Protein AF-A0A3D1XWC4-F1 (afdb_monomer)

Structure (mmCIF, N/CA/C/O backbone):
data_AF-A0A3D1XWC4-F1
#
_entry.id   AF-A0A3D1XWC4-F1
#
loop_
_atom_site.group_PDB
_atom_site.id
_atom_site.type_symbol
_atom_site.label_atom_id
_atom_site.label_alt_id
_atom_site.label_comp_id
_atom_site.label_asym_id
_atom_site.label_entity_id
_atom_site.label_seq_id
_atom_site.pdbx_PDB_ins_code
_atom_site.Cartn_x
_atom_site.Cartn_y
_atom_site.Cartn_z
_atom_site.occupancy
_atom_site.B_iso_or_equiv
_atom_site.auth_seq_id
_atom_site.auth_comp_id
_atom_site.auth_asym_id
_atom_site.auth_atom_id
_atom_site.pdbx_PDB_model_num
ATOM 1 N N . THR A 1 1 ? -15.205 -1.179 13.212 1.00 89.81 1 THR A N 1
ATOM 2 C CA . THR A 1 1 ? -14.879 -1.375 14.635 1.00 89.81 1 THR A CA 1
ATOM 3 C C . THR A 1 1 ? -15.209 -0.101 15.381 1.00 89.81 1 THR A C 1
ATOM 5 O O . THR A 1 1 ? -15.149 0.968 14.783 1.00 89.81 1 THR A O 1
ATOM 8 N N . ALA A 1 2 ? -15.608 -0.223 16.643 1.00 90.94 2 ALA A N 1
ATOM 9 C CA . ALA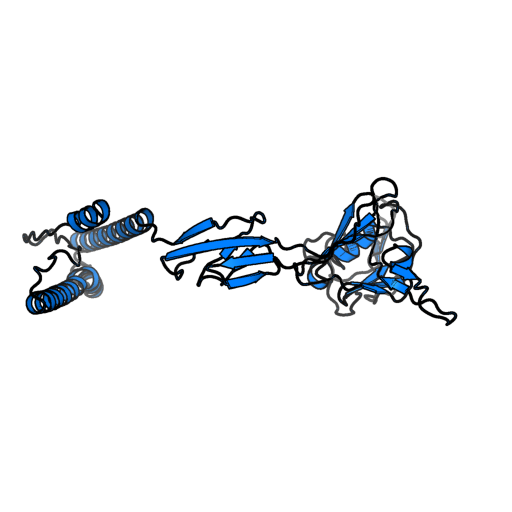 A 1 2 ? -15.877 0.901 17.535 1.00 90.94 2 ALA A CA 1
ATOM 10 C C . ALA A 1 2 ? -14.893 0.827 18.707 1.00 90.94 2 ALA A C 1
ATOM 12 O O . ALA A 1 2 ? -14.639 -0.270 19.214 1.00 90.94 2 ALA A O 1
ATOM 13 N N . GLY A 1 3 ? -14.303 1.959 19.066 1.00 89.25 3 GLY A N 1
ATOM 14 C CA . GLY A 1 3 ? -13.434 2.111 20.221 1.00 89.25 3 GLY A CA 1
ATOM 15 C C . GLY A 1 3 ? -14.218 2.431 21.496 1.00 89.25 3 GLY A C 1
ATOM 16 O O . GLY A 1 3 ? -15.439 2.272 21.556 1.00 89.25 3 GLY A O 1
ATOM 17 N N . LYS A 1 4 ? -13.496 2.827 22.546 1.00 87.62 4 LYS A N 1
ATOM 18 C CA . LYS A 1 4 ? -14.043 3.048 23.895 1.00 87.62 4 LYS A CA 1
ATOM 19 C C . LYS A 1 4 ? -14.905 4.307 24.002 1.00 87.62 4 LYS A C 1
ATOM 21 O O . LYS A 1 4 ? -15.801 4.341 24.841 1.00 87.62 4 LYS A O 1
ATOM 26 N N . ASP A 1 5 ? -14.629 5.307 23.170 1.00 88.44 5 ASP A N 1
ATOM 27 C CA . ASP A 1 5 ? -15.294 6.612 23.189 1.00 88.44 5 ASP A CA 1
ATOM 28 C C . ASP A 1 5 ? -16.349 6.721 22.074 1.00 88.44 5 ASP A C 1
ATOM 30 O O . ASP A 1 5 ? -16.949 7.774 21.877 1.00 88.44 5 ASP A O 1
ATOM 34 N N . ALA A 1 6 ? -16.606 5.623 21.352 1.00 91.25 6 ALA A N 1
ATOM 35 C CA . ALA A 1 6 ? -17.557 5.621 20.255 1.00 91.25 6 ALA A CA 1
ATOM 36 C C . ALA A 1 6 ? -18.989 5.907 20.749 1.00 91.25 6 ALA A C 1
ATOM 38 O O . ALA A 1 6 ? -19.453 5.292 21.720 1.00 91.25 6 ALA A O 1
ATOM 39 N N . PRO A 1 7 ? -19.737 6.792 20.070 1.00 91.44 7 PRO A N 1
ATOM 40 C CA . PRO A 1 7 ? -21.081 7.154 20.479 1.00 91.44 7 PRO A CA 1
ATOM 41 C C . PRO A 1 7 ? -22.045 5.980 20.299 1.00 91.44 7 PRO A C 1
ATOM 43 O O . PRO A 1 7 ? -22.048 5.285 19.282 1.00 91.44 7 PRO A O 1
ATOM 46 N N . LEU A 1 8 ? -22.917 5.787 21.288 1.00 91.88 8 LEU A N 1
ATOM 47 C CA . LEU A 1 8 ? -24.010 4.822 21.206 1.00 91.88 8 LEU A CA 1
ATOM 48 C C . LEU A 1 8 ? -25.083 5.352 20.254 1.00 91.88 8 LEU A C 1
ATOM 50 O O . LEU A 1 8 ? -25.508 6.501 20.367 1.00 91.88 8 LEU A O 1
ATOM 54 N N . GLY A 1 9 ? -25.564 4.511 19.344 1.00 92.12 9 GLY A N 1
ATOM 55 C CA . GLY A 1 9 ? -26.522 4.958 18.340 1.00 92.12 9 GLY A CA 1
ATOM 56 C C . GLY A 1 9 ? -26.668 3.997 17.177 1.00 92.12 9 GLY A C 1
ATOM 57 O O . GLY A 1 9 ? -26.032 2.947 17.129 1.00 92.12 9 GLY A O 1
ATOM 58 N N . SER A 1 10 ? -27.545 4.349 16.243 1.00 94.56 10 SER A N 1
ATOM 59 C CA . SER A 1 10 ? -27.664 3.674 14.952 1.00 94.56 10 SER A CA 1
ATOM 60 C C . SER A 1 10 ? -27.419 4.685 13.856 1.00 94.56 10 SER A C 1
ATOM 62 O O . SER A 1 10 ? -28.012 5.758 13.896 1.00 94.56 10 SER A O 1
ATOM 64 N N . PHE A 1 11 ? -26.600 4.299 12.892 1.00 94.25 11 PHE A N 1
ATOM 65 C CA . PHE A 1 11 ? -26.186 5.151 11.792 1.00 94.25 11 PHE A CA 1
ATOM 66 C C . PHE A 1 11 ? -26.421 4.387 10.486 1.00 94.25 11 PHE A C 1
ATOM 68 O O . PHE A 1 11 ? -26.293 3.153 10.437 1.00 94.25 11 PHE A O 1
ATOM 75 N N . ASP A 1 12 ? -26.823 5.104 9.448 1.00 94.75 12 ASP A N 1
ATOM 76 C CA . ASP A 1 12 ? -27.075 4.566 8.119 1.00 94.75 12 ASP A CA 1
ATOM 77 C C . ASP A 1 12 ? -25.830 4.759 7.244 1.00 94.75 12 ASP A C 1
ATOM 79 O O . ASP A 1 12 ? -25.307 5.860 7.118 1.00 94.75 12 ASP A O 1
ATOM 83 N N . PHE A 1 13 ? -25.355 3.681 6.619 1.00 94.00 13 PHE A N 1
ATOM 84 C CA . PHE A 1 13 ? -24.118 3.651 5.838 1.00 94.00 13 PHE A CA 1
ATOM 85 C C . PHE A 1 13 ? -24.368 3.169 4.429 1.00 94.00 13 PHE A C 1
ATOM 87 O O . PHE A 1 13 ? -25.007 2.137 4.228 1.00 94.00 13 PHE A O 1
ATOM 94 N N . ARG A 1 14 ? -23.744 3.809 3.448 1.00 95.19 14 ARG A N 1
ATOM 95 C CA . ARG A 1 14 ? -23.705 3.306 2.078 1.00 95.19 14 ARG A CA 1
ATOM 96 C C . ARG A 1 14 ? -22.282 3.366 1.548 1.00 95.19 14 ARG A C 1
ATOM 98 O O . ARG A 1 14 ? -21.695 4.436 1.431 1.00 95.19 14 ARG A O 1
ATOM 105 N N . SER A 1 15 ? -21.712 2.206 1.223 1.00 95.81 15 SER A N 1
ATOM 106 C CA . SER A 1 15 ? -20.434 2.159 0.510 1.00 95.81 15 SER A CA 1
ATOM 107 C C . SER A 1 15 ? -20.688 2.531 -0.945 1.00 95.81 15 SER A C 1
ATOM 109 O O . SER A 1 15 ? -21.301 1.770 -1.687 1.00 95.81 15 SER A O 1
ATOM 111 N N . VAL A 1 16 ? -20.257 3.722 -1.344 1.00 95.94 16 VAL A N 1
ATOM 112 C CA . VAL A 1 16 ? -20.495 4.245 -2.693 1.00 95.94 16 VAL A CA 1
ATOM 113 C C . VAL A 1 16 ? -19.459 3.684 -3.654 1.00 95.94 16 VAL A C 1
ATOM 115 O O . VAL A 1 16 ? -19.785 3.291 -4.772 1.00 95.94 16 VAL A O 1
ATOM 118 N N . ARG A 1 17 ? -18.197 3.655 -3.221 1.00 95.06 17 ARG A N 1
ATOM 119 C CA . ARG A 1 17 ? -17.069 3.243 -4.052 1.00 95.06 17 ARG A CA 1
ATOM 120 C C . ARG A 1 17 ? -15.887 2.818 -3.187 1.00 95.06 17 ARG A C 1
ATOM 122 O O . ARG A 1 17 ? -15.656 3.414 -2.139 1.00 95.06 17 ARG A O 1
ATOM 129 N N . LEU A 1 18 ? -15.129 1.829 -3.653 1.00 95.50 18 LEU A N 1
ATOM 130 C CA . LEU A 1 18 ? -13.870 1.414 -3.031 1.00 95.50 18 LEU A CA 1
ATOM 131 C C . LEU A 1 18 ? -12.694 2.262 -3.515 1.00 95.50 18 LEU A C 1
ATOM 133 O O . LEU A 1 18 ? -12.729 2.841 -4.605 1.00 95.50 18 LEU A O 1
ATOM 137 N N . SER A 1 19 ? -11.650 2.310 -2.701 1.00 95.06 19 SER A N 1
ATOM 138 C CA . SER A 1 19 ? -10.364 2.863 -3.093 1.00 95.06 19 SER A CA 1
ATOM 139 C C . SER A 1 19 ? -9.721 2.000 -4.177 1.00 95.06 19 SER A C 1
ATOM 141 O O . SER A 1 19 ? -9.991 0.806 -4.312 1.00 95.06 19 SER A O 1
ATOM 143 N N . ARG A 1 20 ? -8.890 2.629 -4.999 1.00 93.69 20 ARG A N 1
ATOM 144 C CA . ARG A 1 20 ? -8.078 1.962 -6.011 1.00 93.69 20 ARG A CA 1
ATOM 145 C C . ARG A 1 20 ? -6.743 2.674 -6.074 1.00 93.69 20 ARG A C 1
ATOM 147 O O . ARG A 1 20 ? -6.721 3.896 -6.191 1.00 93.69 20 ARG A O 1
ATOM 154 N N . THR A 1 21 ? -5.653 1.934 -5.974 1.00 91.00 21 THR A N 1
ATOM 155 C CA . THR A 1 21 ? -4.304 2.486 -6.101 1.00 91.00 21 THR A CA 1
ATOM 156 C C . THR A 1 21 ? -3.941 2.672 -7.571 1.00 91.00 21 THR A C 1
ATOM 158 O O . THR A 1 21 ? -4.537 2.050 -8.453 1.00 91.00 21 THR A O 1
ATOM 161 N N . ALA A 1 22 ? -2.997 3.574 -7.840 1.00 90.75 22 ALA A N 1
ATOM 162 C CA . ALA A 1 22 ? -2.466 3.746 -9.184 1.00 90.75 22 ALA A CA 1
ATOM 163 C C . ALA A 1 22 ? -1.639 2.516 -9.592 1.00 90.75 22 ALA A C 1
ATOM 165 O O . ALA A 1 22 ? -0.842 2.028 -8.788 1.00 90.75 22 ALA A O 1
ATOM 166 N N . GLU A 1 23 ? -1.805 2.055 -10.830 1.00 95.69 23 GLU A N 1
ATOM 167 C CA . GLU A 1 23 ? -0.985 0.999 -11.434 1.00 95.69 23 GLU A CA 1
ATOM 168 C C . GLU A 1 23 ? -0.480 1.466 -12.801 1.00 95.69 23 GLU A C 1
ATOM 170 O O . GLU A 1 23 ? -1.257 1.982 -13.608 1.00 95.69 23 GLU A O 1
ATOM 175 N N . LEU A 1 24 ? 0.817 1.298 -13.054 1.00 96.12 24 LEU A N 1
ATOM 176 C CA . LEU A 1 24 ? 1.453 1.542 -14.348 1.00 96.12 24 LEU A CA 1
ATOM 177 C C . LEU A 1 24 ? 2.099 0.250 -14.844 1.00 96.12 24 LEU A C 1
ATOM 179 O O . LEU A 1 24 ? 2.614 -0.531 -14.045 1.00 96.12 24 LEU A O 1
ATOM 183 N N . ALA A 1 25 ? 2.121 0.045 -16.158 1.00 96.81 25 ALA A N 1
ATOM 184 C CA . ALA A 1 25 ? 2.672 -1.159 -16.768 1.00 96.81 25 ALA A CA 1
ATOM 185 C C . ALA A 1 25 ? 3.660 -0.821 -17.889 1.00 96.81 25 ALA A C 1
ATOM 187 O O . ALA A 1 25 ? 3.369 0.012 -18.746 1.00 96.81 25 ALA A O 1
ATOM 188 N N . SER A 1 26 ? 4.796 -1.517 -17.898 1.00 96.88 26 SER A N 1
ATOM 189 C CA . SER A 1 26 ? 5.771 -1.486 -18.990 1.00 96.88 26 SER A CA 1
ATOM 190 C C . SER A 1 26 ? 5.277 -2.268 -20.211 1.00 96.88 26 SER A C 1
ATOM 192 O O . SER A 1 26 ? 4.291 -3.010 -20.147 1.00 96.88 26 SER A O 1
ATOM 194 N N . ASP A 1 27 ? 6.029 -2.209 -21.308 1.00 95.38 27 ASP A N 1
ATOM 195 C CA . ASP A 1 27 ? 5.920 -3.162 -22.410 1.00 95.38 27 ASP A CA 1
ATOM 196 C C . ASP A 1 27 ? 6.369 -4.575 -22.004 1.00 95.38 27 ASP A C 1
ATOM 198 O O . ASP A 1 27 ? 7.055 -4.765 -20.995 1.00 95.38 27 ASP A O 1
ATOM 202 N N . VAL A 1 28 ? 5.954 -5.576 -22.789 1.00 95.38 28 VAL A N 1
ATOM 203 C CA . VAL A 1 28 ? 6.334 -6.979 -22.572 1.00 95.38 28 VAL A CA 1
ATOM 204 C C . VAL A 1 28 ? 7.814 -7.160 -22.893 1.00 95.38 28 VAL A C 1
ATOM 206 O O . VAL A 1 28 ? 8.238 -6.885 -24.017 1.00 95.38 28 VAL A O 1
ATOM 209 N N . LYS A 1 29 ? 8.590 -7.674 -21.937 1.00 95.12 29 LYS A N 1
ATOM 210 C CA . LYS A 1 29 ? 9.992 -8.076 -22.123 1.00 95.12 29 LYS A CA 1
ATOM 211 C C . LYS A 1 29 ? 10.286 -9.338 -21.312 1.00 95.12 29 LYS A C 1
ATOM 213 O O . LYS A 1 29 ? 9.646 -9.586 -20.296 1.00 95.12 29 LYS A O 1
ATOM 218 N N . ASP A 1 30 ? 11.255 -10.144 -21.742 1.00 93.56 30 ASP A N 1
ATOM 219 C CA . ASP A 1 30 ? 11.710 -11.284 -20.934 1.00 93.56 30 ASP A CA 1
ATOM 220 C C . ASP A 1 30 ? 12.229 -10.772 -19.573 1.00 93.56 30 ASP A C 1
ATOM 222 O O . ASP A 1 30 ? 13.166 -9.966 -19.549 1.00 93.56 30 ASP A O 1
ATOM 226 N N . PRO A 1 31 ? 11.651 -11.211 -18.435 1.00 92.19 31 PRO A N 1
ATOM 227 C CA . PRO A 1 31 ? 12.011 -10.672 -17.128 1.00 92.19 31 PRO A CA 1
ATOM 228 C C . PRO A 1 31 ? 13.454 -10.923 -16.692 1.00 92.19 31 PRO A C 1
ATOM 230 O O . PRO A 1 31 ? 13.938 -10.227 -15.798 1.00 92.19 31 PRO A O 1
ATOM 233 N N . SER A 1 32 ? 14.110 -11.932 -17.264 1.00 90.94 32 SER A N 1
ATOM 234 C CA . SER A 1 32 ? 15.466 -12.368 -16.916 1.00 90.94 32 SER A CA 1
ATOM 235 C C . SER A 1 32 ? 16.528 -11.875 -17.900 1.00 90.94 32 SER A C 1
ATOM 237 O O . SER A 1 32 ? 17.720 -11.873 -17.588 1.00 90.94 32 SER A O 1
ATOM 239 N N . GLN A 1 33 ? 16.107 -11.447 -19.090 1.00 91.81 33 GLN A N 1
ATOM 240 C CA . GLN A 1 33 ? 17.015 -10.997 -20.129 1.00 91.81 33 GLN A CA 1
ATOM 241 C C . GLN A 1 33 ? 17.589 -9.618 -19.795 1.00 91.81 33 GLN A C 1
ATOM 243 O O . GLN A 1 33 ? 16.873 -8.704 -19.383 1.00 91.81 33 GLN A O 1
ATOM 248 N N . LYS A 1 34 ? 18.893 -9.460 -20.040 1.00 93.19 34 LYS A N 1
ATOM 249 C CA . LYS A 1 34 ? 19.571 -8.162 -19.977 1.00 93.19 34 LYS A CA 1
ATOM 250 C C . LYS A 1 34 ? 18.976 -7.217 -21.018 1.00 93.19 34 LYS A C 1
ATOM 252 O O . LYS A 1 34 ? 18.909 -7.561 -22.199 1.00 93.19 34 LYS A O 1
ATOM 257 N N . LEU A 1 35 ? 18.569 -6.035 -20.576 1.00 92.25 35 LEU A N 1
ATOM 258 C CA . LEU A 1 35 ? 17.882 -5.042 -21.396 1.00 92.25 35 LEU A CA 1
ATOM 259 C C . LEU A 1 35 ? 18.850 -4.216 -22.247 1.00 92.25 35 LEU A C 1
ATOM 261 O O . LEU A 1 35 ? 18.435 -3.678 -23.268 1.00 92.25 35 LEU A O 1
ATOM 265 N N . GLY A 1 36 ? 20.124 -4.118 -21.846 1.00 92.62 36 GLY A N 1
ATOM 266 C CA . GLY A 1 36 ? 21.116 -3.298 -22.546 1.00 92.62 36 GLY A CA 1
ATOM 267 C C . GLY A 1 36 ? 20.884 -1.790 -22.409 1.00 92.62 36 GLY A C 1
ATOM 268 O O . GLY A 1 36 ? 21.511 -1.021 -23.131 1.00 92.62 36 GLY A O 1
ATOM 269 N N . LEU A 1 37 ? 19.995 -1.375 -21.503 1.00 93.19 37 LEU A N 1
ATOM 270 C CA . LEU A 1 37 ? 19.687 0.023 -21.209 1.00 93.19 37 LEU A CA 1
ATOM 271 C C . LEU A 1 37 ? 20.644 0.548 -20.141 1.00 93.19 37 LEU A C 1
ATOM 273 O O . LEU A 1 37 ? 20.982 -0.184 -19.217 1.00 93.19 37 LEU A O 1
ATOM 277 N N . SER A 1 38 ? 21.033 1.814 -20.234 1.00 89.12 38 SER A N 1
ATOM 278 C CA . SER A 1 38 ? 21.795 2.499 -19.191 1.00 89.12 38 SER A CA 1
ATOM 279 C C . SER A 1 38 ? 21.252 3.909 -19.027 1.00 89.12 38 SER A C 1
ATOM 281 O O . SER A 1 38 ? 20.977 4.567 -20.027 1.00 89.12 38 SER A O 1
ATOM 283 N N . GLY A 1 39 ? 21.123 4.373 -17.790 1.00 87.81 39 GLY A N 1
ATOM 284 C CA . GLY A 1 39 ? 20.622 5.708 -17.488 1.00 87.81 39 GLY A CA 1
ATOM 285 C C . GLY A 1 39 ? 19.894 5.764 -16.154 1.00 87.81 39 GLY A C 1
ATOM 286 O O . GLY A 1 39 ? 19.901 4.803 -15.384 1.00 87.81 39 GLY A O 1
ATOM 287 N N . ARG A 1 40 ? 19.238 6.886 -15.885 1.00 85.00 40 ARG A N 1
ATOM 288 C CA . ARG A 1 40 ? 18.503 7.133 -14.649 1.00 85.00 40 ARG A CA 1
ATOM 289 C C . ARG A 1 40 ? 17.083 7.608 -14.935 1.00 85.00 40 ARG A C 1
ATOM 291 O O . ARG A 1 40 ? 16.810 8.356 -15.877 1.00 85.00 40 ARG A O 1
ATOM 298 N N . PHE A 1 41 ? 16.166 7.189 -14.076 1.00 89.19 41 PHE A N 1
ATOM 299 C CA . PHE A 1 41 ? 14.811 7.723 -14.009 1.00 89.19 41 PHE A CA 1
ATOM 300 C C . PHE A 1 41 ? 14.404 7.914 -12.549 1.00 89.19 41 PHE A C 1
ATOM 302 O O . PHE A 1 41 ? 15.160 7.569 -11.646 1.00 89.19 41 PHE A O 1
ATOM 309 N N . PHE A 1 42 ? 13.235 8.495 -12.308 1.00 85.19 42 PHE A N 1
ATOM 310 C CA . PHE A 1 42 ? 12.746 8.781 -10.966 1.00 85.19 42 PHE A CA 1
ATOM 311 C C . PHE A 1 42 ? 11.341 8.238 -10.773 1.00 85.19 42 PHE A C 1
ATOM 313 O O . PHE A 1 42 ? 10.505 8.337 -11.674 1.00 85.19 42 PHE A O 1
ATOM 320 N N . ILE A 1 43 ? 11.089 7.723 -9.573 1.00 88.19 43 ILE A N 1
ATOM 321 C CA . ILE A 1 43 ? 9.765 7.334 -9.092 1.00 88.19 43 ILE A CA 1
ATOM 322 C C . ILE A 1 43 ? 9.463 8.175 -7.858 1.00 88.19 43 ILE A C 1
ATOM 324 O O . ILE A 1 43 ? 10.179 8.085 -6.866 1.00 88.19 43 ILE A O 1
ATOM 328 N N . ASN A 1 44 ? 8.419 9.004 -7.915 1.00 84.44 44 ASN A N 1
ATOM 329 C CA . ASN A 1 44 ? 8.038 9.914 -6.829 1.00 84.44 44 ASN A CA 1
ATOM 330 C C . ASN A 1 44 ? 9.222 10.763 -6.316 1.00 84.44 44 ASN A C 1
ATOM 332 O O . ASN A 1 44 ? 9.351 11.027 -5.124 1.00 84.44 44 ASN A O 1
ATOM 336 N N . GLY A 1 45 ? 10.108 11.172 -7.231 1.00 77.25 45 GLY A N 1
ATOM 337 C CA . GLY A 1 45 ? 11.314 11.947 -6.925 1.00 77.25 45 GLY A CA 1
ATOM 338 C C . GLY A 1 45 ? 12.532 11.134 -6.470 1.00 77.25 45 GLY A C 1
ATOM 339 O O . GLY A 1 45 ? 13.615 11.712 -6.402 1.00 77.25 45 GLY A O 1
ATOM 340 N N . VAL A 1 46 ? 12.400 9.825 -6.234 1.00 77.62 46 VAL A N 1
ATOM 341 C CA . VAL A 1 46 ? 13.509 8.933 -5.849 1.00 77.62 46 VAL A CA 1
ATOM 342 C C . VAL A 1 46 ? 14.228 8.419 -7.101 1.00 77.62 46 VAL A C 1
ATOM 344 O O . VAL A 1 46 ? 13.556 7.883 -7.989 1.00 77.62 46 VAL A O 1
ATOM 347 N N . PRO A 1 47 ? 15.559 8.586 -7.218 1.00 80.06 47 PRO A N 1
ATOM 348 C CA . PRO A 1 47 ? 16.320 8.135 -8.379 1.00 80.06 47 PRO A CA 1
ATOM 349 C C . PRO A 1 47 ? 16.424 6.608 -8.439 1.00 80.06 47 PRO A C 1
ATOM 351 O O . PRO A 1 47 ? 16.659 5.950 -7.433 1.00 80.06 47 PRO A O 1
ATOM 354 N N . ILE A 1 48 ? 16.316 6.055 -9.645 1.00 82.50 48 ILE A N 1
ATOM 355 C CA . ILE A 1 48 ? 16.560 4.647 -9.957 1.00 82.50 48 ILE A CA 1
ATOM 356 C C . ILE A 1 48 ? 17.586 4.578 -11.089 1.00 82.50 48 ILE A C 1
ATOM 358 O O . ILE A 1 48 ? 17.325 5.022 -12.212 1.00 82.50 48 ILE A O 1
ATOM 362 N N . THR A 1 49 ? 18.750 4.004 -10.792 1.00 85.44 49 THR A N 1
ATOM 363 C CA . THR A 1 49 ? 19.851 3.843 -11.749 1.00 85.44 49 THR A CA 1
ATOM 364 C C . THR A 1 49 ? 19.759 2.493 -12.458 1.00 85.44 49 THR A C 1
ATOM 366 O O . THR A 1 49 ? 19.724 1.436 -11.823 1.00 85.44 49 THR A O 1
ATOM 369 N N . VAL A 1 50 ? 19.762 2.514 -13.789 1.00 87.25 50 VAL A N 1
ATOM 370 C CA . VAL A 1 50 ? 19.757 1.333 -14.660 1.00 87.25 50 VAL A CA 1
ATOM 371 C C . VAL A 1 50 ? 21.094 1.229 -15.379 1.00 87.25 50 VAL A C 1
ATOM 373 O O . VAL A 1 50 ? 21.606 2.214 -15.910 1.00 87.25 50 VAL A O 1
ATOM 376 N N . ILE A 1 51 ? 21.655 0.025 -15.412 1.00 85.75 51 ILE A N 1
ATOM 377 C CA . ILE A 1 51 ? 22.898 -0.286 -16.120 1.00 85.75 51 ILE A CA 1
ATOM 378 C C . ILE A 1 51 ? 22.665 -1.389 -17.151 1.00 85.75 51 ILE A C 1
ATOM 380 O O . ILE A 1 51 ? 21.763 -2.208 -17.011 1.00 85.75 51 ILE A O 1
ATOM 384 N N . SER A 1 52 ? 23.520 -1.458 -18.175 1.00 86.50 52 SER A N 1
ATOM 385 C CA . SER A 1 52 ? 23.339 -2.352 -19.337 1.00 86.50 52 SER A CA 1
ATOM 386 C C . SER A 1 52 ? 23.120 -3.841 -19.024 1.00 86.50 52 SER A C 1
ATOM 388 O O . SER A 1 52 ? 22.577 -4.583 -19.850 1.00 86.50 52 SER A O 1
ATOM 390 N N . THR A 1 53 ? 23.544 -4.304 -17.848 1.00 83.50 53 THR A N 1
ATOM 391 C CA . THR A 1 53 ? 23.379 -5.684 -17.384 1.00 83.50 53 THR A CA 1
ATOM 392 C C . THR A 1 53 ? 22.047 -5.946 -16.688 1.00 83.50 53 THR A C 1
ATOM 394 O O . THR A 1 53 ? 21.750 -7.111 -16.416 1.00 83.50 53 THR A O 1
ATOM 397 N N . ASP A 1 54 ? 21.247 -4.913 -16.428 1.00 84.25 54 ASP A N 1
ATOM 398 C CA . ASP A 1 54 ? 19.966 -5.036 -15.753 1.00 84.25 54 ASP A CA 1
ATOM 399 C C . ASP A 1 54 ? 18.912 -5.738 -16.612 1.00 84.25 54 ASP A C 1
ATOM 401 O O . ASP A 1 54 ? 18.847 -5.587 -17.832 1.00 84.25 54 ASP A O 1
ATOM 405 N N . SER A 1 55 ? 18.054 -6.494 -15.936 1.00 90.50 55 SER A N 1
ATOM 406 C CA . SER A 1 55 ? 16.831 -7.107 -16.457 1.00 90.50 55 SER A CA 1
ATOM 407 C C . SER A 1 55 ? 15.611 -6.469 -15.787 1.00 90.50 55 SER A C 1
ATOM 409 O O . SER A 1 55 ? 15.757 -5.735 -14.808 1.00 90.50 55 SER A O 1
ATOM 411 N N . LEU A 1 56 ? 14.384 -6.780 -16.229 1.00 92.56 56 LEU A N 1
ATOM 412 C CA . LEU A 1 56 ? 13.201 -6.314 -15.486 1.00 92.56 56 LEU A CA 1
ATOM 413 C C . LEU A 1 56 ? 13.215 -6.809 -14.032 1.00 92.56 56 LEU A C 1
ATOM 415 O O . LEU A 1 56 ? 12.763 -6.098 -13.139 1.00 92.56 56 LEU A O 1
ATOM 419 N N . SER A 1 57 ? 13.753 -8.006 -13.781 1.00 86.75 57 SER A N 1
ATOM 420 C CA . SER A 1 57 ? 13.853 -8.565 -12.429 1.00 86.75 57 SER A CA 1
ATOM 421 C C . SER A 1 57 ? 14.806 -7.772 -11.537 1.00 86.75 57 SER A C 1
ATOM 423 O O . SER A 1 57 ? 14.489 -7.564 -10.367 1.00 86.75 57 SER A O 1
ATOM 425 N N . THR A 1 58 ? 15.940 -7.304 -12.071 1.00 83.50 58 THR A N 1
ATOM 426 C CA . THR A 1 58 ? 16.886 -6.493 -11.287 1.00 83.50 58 THR A CA 1
ATOM 427 C C . THR A 1 58 ? 16.370 -5.071 -11.099 1.00 83.50 58 THR A C 1
ATOM 429 O O . THR A 1 58 ? 16.421 -4.572 -9.981 1.00 83.50 58 THR A O 1
ATOM 432 N N . ILE A 1 59 ? 15.750 -4.460 -12.118 1.00 90.06 59 ILE A N 1
ATOM 433 C CA . ILE A 1 59 ? 15.087 -3.149 -11.981 1.00 90.06 59 ILE A CA 1
ATOM 434 C C . ILE A 1 59 ? 13.961 -3.214 -10.940 1.00 90.06 59 ILE A C 1
ATOM 436 O O . ILE A 1 59 ? 13.869 -2.342 -10.083 1.00 90.06 59 ILE A O 1
ATOM 440 N N . LYS A 1 60 ? 13.135 -4.268 -10.955 1.00 90.69 60 LYS A N 1
ATOM 441 C CA . LYS A 1 60 ? 12.108 -4.501 -9.927 1.00 90.69 60 LYS A CA 1
ATOM 442 C C . LYS A 1 60 ? 12.721 -4.530 -8.523 1.00 90.69 60 LYS A C 1
ATOM 444 O O . LYS A 1 60 ? 12.169 -3.919 -7.615 1.00 90.69 60 LYS A O 1
ATOM 449 N N . ASN A 1 61 ? 13.840 -5.232 -8.340 1.00 81.06 61 ASN A N 1
ATOM 450 C CA . ASN A 1 61 ? 14.519 -5.287 -7.046 1.00 81.06 61 ASN A CA 1
ATOM 451 C C . ASN A 1 61 ? 15.052 -3.908 -6.634 1.00 81.06 61 ASN A C 1
ATOM 453 O O . ASN A 1 61 ? 14.784 -3.496 -5.516 1.00 81.06 61 ASN A O 1
ATOM 457 N N . LYS A 1 62 ? 15.683 -3.154 -7.544 1.00 83.56 62 LYS A N 1
ATOM 458 C CA . LYS A 1 62 ? 16.133 -1.776 -7.277 1.00 83.56 62 LYS A CA 1
ATOM 459 C C . LYS A 1 62 ? 14.989 -0.860 -6.832 1.00 83.56 62 LYS A C 1
ATOM 461 O O . LYS A 1 62 ? 15.141 -0.089 -5.897 1.00 83.56 62 LYS A O 1
ATOM 466 N N . ILE A 1 63 ? 13.814 -0.977 -7.453 1.00 86.06 63 ILE A N 1
ATOM 467 C CA . ILE A 1 63 ? 12.631 -0.200 -7.050 1.00 86.06 63 ILE A CA 1
ATOM 468 C C . ILE A 1 63 ? 12.106 -0.650 -5.686 1.00 86.06 63 ILE A C 1
ATOM 470 O O . ILE A 1 63 ? 11.718 0.187 -4.877 1.00 86.06 63 ILE A O 1
ATOM 474 N N . ASN A 1 64 ? 12.061 -1.958 -5.431 1.00 81.31 64 ASN A N 1
ATOM 475 C CA . ASN A 1 64 ? 11.434 -2.476 -4.220 1.00 81.31 64 ASN A CA 1
ATOM 476 C C . ASN A 1 64 ? 12.299 -2.337 -2.980 1.00 81.31 64 ASN A C 1
ATOM 478 O O . ASN A 1 64 ? 11.763 -2.097 -1.898 1.00 81.31 64 ASN A O 1
ATOM 482 N N . PHE A 1 65 ? 13.595 -2.546 -3.156 1.00 75.12 65 PHE A N 1
ATOM 483 C CA . PHE A 1 65 ? 14.555 -2.789 -2.092 1.00 75.12 65 PHE A CA 1
ATOM 484 C C . PHE A 1 65 ? 15.614 -1.695 -2.014 1.00 75.12 65 PHE A C 1
ATOM 486 O O . PHE A 1 65 ? 16.255 -1.557 -0.982 1.00 75.12 65 PHE A O 1
ATOM 493 N N . GLY A 1 66 ? 15.758 -0.892 -3.075 1.00 75.00 66 GLY A N 1
ATOM 494 C CA . GLY A 1 66 ? 16.835 0.081 -3.153 1.00 75.00 66 GLY A CA 1
ATOM 495 C C . GLY A 1 66 ? 18.162 -0.650 -3.056 1.00 75.00 66 GLY A C 1
ATOM 496 O O . GLY A 1 66 ? 18.450 -1.526 -3.877 1.00 75.00 66 GLY A O 1
ATOM 497 N N . GLU A 1 67 ? 18.911 -0.296 -2.024 1.00 63.66 67 GLU A N 1
ATOM 498 C CA . GLU A 1 67 ? 20.264 -0.775 -1.774 1.00 63.66 67 GLU A CA 1
ATOM 499 C C . GLU A 1 67 ? 20.307 -2.004 -0.821 1.00 63.66 67 GLU A C 1
ATOM 501 O O . GLU A 1 67 ? 21.319 -2.694 -0.787 1.00 63.66 67 GLU A O 1
ATOM 506 N N . ASP A 1 68 ? 19.200 -2.364 -0.140 1.00 62.06 68 ASP A N 1
ATOM 507 C CA . ASP A 1 68 ? 19.045 -3.547 0.756 1.00 62.06 68 ASP A CA 1
ATOM 508 C C . ASP A 1 68 ? 18.350 -4.722 0.033 1.00 62.06 68 ASP A C 1
ATOM 510 O O . ASP A 1 68 ? 17.161 -5.004 0.217 1.00 62.06 68 ASP A O 1
ATOM 514 N N . VAL A 1 69 ? 19.070 -5.405 -0.861 1.00 59.75 69 VAL A N 1
ATOM 515 C CA . VAL A 1 69 ? 18.500 -6.342 -1.848 1.00 59.75 69 VAL A CA 1
ATOM 516 C C . VAL A 1 69 ? 17.845 -7.581 -1.211 1.00 59.75 69 VAL A C 1
ATOM 518 O O . VAL A 1 69 ? 16.937 -8.165 -1.823 1.00 59.75 69 VAL A O 1
ATOM 521 N N . ASN A 1 70 ? 18.247 -7.989 -0.003 1.00 57.41 70 ASN A N 1
ATOM 522 C CA . ASN A 1 70 ? 17.667 -9.143 0.701 1.00 57.41 70 ASN A CA 1
ATOM 523 C C . ASN A 1 70 ? 16.674 -8.810 1.838 1.00 57.41 70 ASN A C 1
ATOM 525 O O . ASN A 1 70 ? 16.025 -9.736 2.339 1.00 57.41 70 ASN A O 1
ATOM 529 N N . GLN A 1 71 ? 16.448 -7.528 2.148 1.00 55.19 71 GLN A N 1
ATOM 530 C CA . GLN A 1 71 ? 15.416 -7.022 3.067 1.00 55.19 71 GLN A CA 1
ATOM 531 C C . GLN A 1 71 ? 15.548 -7.480 4.522 1.00 55.19 71 GLN A C 1
ATOM 533 O O . GLN A 1 71 ? 14.537 -7.660 5.217 1.00 55.19 71 GLN A O 1
ATOM 538 N N . ASN A 1 72 ? 16.760 -7.702 5.012 1.00 55.59 72 ASN A N 1
ATOM 539 C CA . ASN A 1 72 ? 16.946 -8.017 6.424 1.00 55.59 72 ASN A CA 1
ATOM 540 C C . ASN A 1 72 ? 17.285 -6.768 7.267 1.00 55.59 72 ASN A C 1
ATOM 542 O O . ASN A 1 72 ? 17.371 -6.878 8.494 1.00 55.59 72 ASN A O 1
ATOM 546 N N . GLY A 1 73 ? 17.413 -5.589 6.634 1.00 52.50 73 GLY A N 1
ATOM 547 C CA . GLY A 1 73 ? 17.733 -4.322 7.292 1.00 52.50 73 GLY A CA 1
ATOM 548 C C . GLY A 1 73 ? 19.138 -4.280 7.899 1.00 52.50 73 GLY A C 1
ATOM 549 O O . GLY A 1 73 ? 19.395 -3.473 8.798 1.00 52.50 73 GLY A O 1
ATOM 550 N N . THR A 1 74 ? 20.022 -5.175 7.462 1.00 52.66 74 THR A N 1
ATOM 551 C CA . THR A 1 74 ? 21.420 -5.302 7.868 1.00 52.66 74 THR A CA 1
ATOM 552 C C . THR A 1 74 ? 22.293 -5.523 6.638 1.00 52.66 74 THR A C 1
ATOM 554 O O . THR A 1 74 ? 21.807 -5.880 5.582 1.00 52.66 74 THR A O 1
ATOM 557 N N . LEU A 1 75 ? 23.592 -5.287 6.777 1.00 54.91 75 LEU A N 1
ATOM 558 C CA . LEU A 1 75 ? 24.556 -5.535 5.715 1.00 54.91 75 LEU A CA 1
ATOM 559 C C . LEU A 1 75 ? 24.988 -7.019 5.775 1.00 54.91 75 LEU A C 1
ATOM 561 O O . LEU A 1 75 ? 25.662 -7.433 6.723 1.00 54.91 75 LEU A O 1
ATOM 565 N N . ASP A 1 76 ? 24.525 -7.848 4.836 1.00 54.12 76 ASP A N 1
ATOM 566 C CA . ASP A 1 76 ? 24.752 -9.306 4.815 1.00 54.12 76 ASP A CA 1
ATOM 567 C C . ASP A 1 76 ? 26.075 -9.700 4.199 1.00 54.12 76 ASP A C 1
ATOM 569 O O . ASP A 1 76 ? 26.527 -9.061 3.272 1.00 54.12 76 ASP A O 1
ATOM 573 N N . LEU A 1 77 ? 26.511 -10.936 4.450 1.00 54.78 77 LEU A N 1
ATOM 574 C CA . LEU A 1 77 ? 27.495 -11.623 3.605 1.00 54.78 77 LEU A CA 1
ATOM 575 C C . LEU A 1 77 ? 27.165 -11.684 2.101 1.00 54.78 77 LEU A C 1
ATOM 577 O O . LEU A 1 77 ? 28.026 -12.085 1.332 1.00 54.78 77 LEU A O 1
ATOM 581 N N . SER A 1 78 ? 25.935 -11.418 1.658 1.00 53.09 78 SER A N 1
ATOM 582 C CA . SER A 1 78 ? 25.612 -11.343 0.225 1.00 53.09 78 SER A CA 1
ATOM 583 C C . SER A 1 78 ? 25.792 -9.948 -0.381 1.00 53.09 78 SER A C 1
ATOM 585 O O . SER A 1 78 ? 25.717 -9.830 -1.602 1.00 53.09 78 SER A O 1
ATOM 587 N N . GLU A 1 79 ? 26.011 -8.932 0.454 1.00 59.12 79 GLU A N 1
ATOM 588 C CA . GLU A 1 79 ? 26.087 -7.501 0.115 1.00 59.12 79 GLU A CA 1
ATOM 589 C C . GLU A 1 79 ? 27.410 -6.875 0.620 1.00 59.12 79 GLU A C 1
ATOM 591 O O . GLU A 1 79 ? 27.987 -6.053 -0.076 1.00 59.12 79 GLU A O 1
ATOM 596 N N . ASP A 1 80 ? 27.931 -7.359 1.752 1.00 61.69 80 ASP A N 1
ATOM 597 C CA . ASP A 1 80 ? 29.237 -7.154 2.395 1.00 61.69 80 ASP A CA 1
ATOM 598 C C . ASP A 1 80 ? 29.755 -8.502 2.951 1.00 61.69 80 ASP A C 1
ATOM 600 O O . ASP A 1 80 ? 29.475 -8.940 4.076 1.00 61.69 80 ASP A O 1
ATOM 604 N N . VAL A 1 81 ? 30.525 -9.203 2.131 1.00 61.28 81 VAL A N 1
ATOM 605 C CA . VAL A 1 81 ? 31.131 -10.500 2.424 1.00 61.28 81 VAL A CA 1
ATOM 606 C C . VAL A 1 81 ? 32.159 -10.423 3.561 1.00 61.28 81 VAL A C 1
ATOM 608 O O . VAL A 1 81 ? 32.387 -11.451 4.210 1.00 61.28 81 VAL A O 1
ATOM 611 N N . ASN A 1 82 ? 32.785 -9.272 3.851 1.00 61.56 82 ASN A N 1
ATOM 612 C CA . ASN A 1 82 ? 33.757 -9.163 4.953 1.00 61.56 82 ASN A CA 1
ATOM 613 C C . ASN A 1 82 ? 33.175 -8.610 6.267 1.00 61.56 82 ASN A C 1
ATOM 615 O O . ASN A 1 82 ? 33.859 -8.689 7.293 1.00 61.56 82 ASN A O 1
ATOM 619 N N . GLN A 1 83 ? 31.922 -8.150 6.255 1.00 60.28 83 GLN A N 1
ATOM 620 C CA . GLN A 1 83 ? 31.175 -7.607 7.394 1.00 60.28 83 GLN A CA 1
ATOM 621 C C . GLN A 1 83 ? 31.832 -6.386 8.047 1.00 60.28 83 GLN A C 1
ATOM 623 O O . GLN A 1 83 ? 31.733 -6.199 9.267 1.00 60.28 83 GLN A O 1
ATOM 628 N N . ASN A 1 84 ? 32.559 -5.578 7.283 1.00 60.31 84 ASN A N 1
ATOM 629 C CA . ASN A 1 84 ? 33.217 -4.395 7.820 1.00 60.31 84 ASN A CA 1
ATOM 630 C C . ASN A 1 84 ? 32.372 -3.117 7.712 1.00 60.31 84 ASN A C 1
ATOM 632 O O . ASN A 1 84 ? 32.804 -2.073 8.210 1.00 60.31 84 ASN A O 1
ATOM 636 N N . GLY A 1 85 ? 31.174 -3.198 7.128 1.00 57.16 85 GLY A N 1
ATOM 637 C CA . GLY A 1 85 ? 30.275 -2.060 6.980 1.00 57.16 85 GLY A CA 1
ATOM 638 C C . GLY A 1 85 ? 30.543 -1.206 5.740 1.00 57.16 85 GLY A C 1
ATOM 639 O O . GLY A 1 85 ? 29.997 -0.109 5.664 1.00 57.16 85 GLY A O 1
ATOM 640 N N . THR A 1 86 ? 31.409 -1.651 4.826 1.00 59.06 86 THR A N 1
ATOM 641 C CA . THR A 1 86 ? 31.888 -0.894 3.661 1.00 59.06 86 THR A CA 1
ATOM 642 C C . THR A 1 86 ? 31.890 -1.811 2.438 1.00 59.06 86 THR A C 1
ATOM 644 O O . THR A 1 86 ? 32.407 -2.919 2.509 1.00 59.06 86 THR A O 1
ATOM 647 N N . LEU A 1 87 ? 31.338 -1.361 1.310 1.00 61.31 87 LEU A N 1
ATOM 648 C CA . LEU A 1 87 ? 31.476 -2.084 0.042 1.00 61.31 87 LEU A CA 1
ATOM 649 C C . LEU A 1 87 ? 32.928 -1.936 -0.450 1.00 61.31 87 LEU A C 1
ATOM 651 O O . LEU A 1 87 ? 33.415 -0.815 -0.590 1.00 61.31 87 LEU A O 1
ATOM 655 N N . GLU A 1 88 ? 33.645 -3.042 -0.681 1.00 57.53 88 GLU A N 1
ATOM 656 C CA . GLU A 1 88 ? 35.019 -3.029 -1.197 1.00 57.53 88 GLU A CA 1
ATOM 657 C C . GLU A 1 88 ? 35.320 -4.177 -2.187 1.00 57.53 88 GLU A C 1
ATOM 659 O O . GLU A 1 88 ? 34.495 -5.036 -2.499 1.00 57.53 88 GLU A O 1
ATOM 664 N N . ILE A 1 89 ? 36.537 -4.215 -2.739 1.00 53.03 89 ILE A N 1
ATOM 665 C CA . ILE A 1 89 ? 37.021 -5.405 -3.450 1.00 53.03 89 ILE A CA 1
ATOM 666 C C . ILE A 1 89 ? 37.815 -6.274 -2.484 1.00 53.03 89 ILE A C 1
ATOM 668 O O . ILE A 1 89 ? 38.968 -5.987 -2.150 1.00 53.03 89 ILE A O 1
ATOM 672 N N . LEU A 1 90 ? 37.240 -7.418 -2.134 1.00 57.53 90 LEU A N 1
ATOM 673 C CA . LEU A 1 90 ? 37.891 -8.399 -1.285 1.00 57.53 90 LEU A CA 1
ATOM 674 C C . LEU A 1 90 ? 38.741 -9.345 -2.105 1.00 57.53 90 LEU A C 1
ATOM 676 O O . LEU A 1 90 ? 38.257 -10.085 -2.964 1.00 57.53 90 LEU A O 1
ATOM 680 N N . HIS A 1 91 ? 40.025 -9.384 -1.772 1.00 61.62 91 HIS A N 1
ATOM 681 C CA . HIS A 1 91 ? 40.916 -10.417 -2.263 1.00 61.62 91 HIS A CA 1
ATOM 682 C C . HIS A 1 91 ? 41.041 -11.537 -1.231 1.00 61.62 91 HIS A C 1
ATOM 684 O O . HIS A 1 91 ? 41.773 -11.425 -0.244 1.00 61.62 91 HIS A O 1
ATOM 690 N N . VAL A 1 92 ? 40.378 -12.662 -1.497 1.00 67.31 92 VAL A N 1
ATOM 691 C CA . VAL A 1 92 ? 40.613 -13.893 -0.743 1.00 67.31 92 VAL A CA 1
ATOM 692 C C . VAL A 1 92 ? 41.869 -14.543 -1.308 1.00 67.31 92 VAL A C 1
ATOM 694 O O . VAL A 1 92 ? 41.873 -15.013 -2.443 1.00 67.31 92 VAL A O 1
ATOM 697 N N . ALA A 1 93 ? 42.953 -14.553 -0.533 1.00 63.69 93 ALA A N 1
ATOM 698 C CA . ALA A 1 93 ? 44.217 -15.140 -0.964 1.00 63.69 93 ALA A CA 1
ATOM 699 C C . ALA A 1 93 ? 44.091 -16.653 -1.228 1.00 63.69 93 ALA A C 1
ATOM 701 O O . ALA A 1 93 ? 43.244 -17.340 -0.657 1.00 63.69 93 ALA A O 1
ATOM 702 N N . ASN A 1 94 ? 44.983 -17.184 -2.072 1.00 58.88 94 ASN A N 1
ATOM 703 C CA . ASN A 1 94 ? 45.068 -18.620 -2.350 1.00 58.88 94 ASN A CA 1
ATOM 704 C C . ASN A 1 94 ? 45.132 -19.436 -1.049 1.00 58.88 94 ASN A C 1
ATOM 706 O O . ASN A 1 94 ? 45.950 -19.143 -0.174 1.00 58.88 94 ASN A O 1
ATOM 710 N N . SER A 1 95 ? 44.332 -20.500 -0.965 1.00 68.06 95 SER A N 1
ATOM 711 C CA . SER A 1 95 ? 44.397 -21.471 0.129 1.00 68.06 95 SER A CA 1
ATOM 712 C C . SER A 1 95 ? 44.705 -22.871 -0.401 1.00 68.06 95 SER A C 1
ATOM 714 O O . SER A 1 95 ? 44.600 -23.154 -1.593 1.00 68.06 95 SER A O 1
ATOM 716 N N . GLU A 1 96 ? 45.044 -23.782 0.506 1.00 61.72 96 GLU A N 1
ATOM 717 C CA . GLU A 1 96 ? 45.197 -25.217 0.224 1.00 61.72 96 GLU A CA 1
ATOM 718 C C . GLU A 1 96 ? 43.914 -25.880 -0.328 1.00 61.72 96 GLU A C 1
ATOM 720 O O . GLU A 1 96 ? 43.981 -26.982 -0.873 1.00 61.72 96 GLU A O 1
ATOM 725 N N . PHE A 1 97 ? 42.769 -25.188 -0.266 1.00 60.44 97 PHE A N 1
ATOM 726 C CA . PHE A 1 97 ? 41.472 -25.652 -0.762 1.00 60.44 97 PHE A CA 1
ATOM 727 C C . PHE A 1 97 ? 41.016 -24.983 -2.071 1.00 60.44 97 PHE A C 1
ATOM 729 O O . PHE A 1 97 ? 39.976 -25.365 -2.606 1.00 60.44 97 PHE A O 1
ATOM 736 N N . GLY A 1 98 ? 41.765 -24.019 -2.622 1.00 50.84 98 GLY A N 1
ATOM 737 C CA . GLY A 1 98 ? 41.392 -23.375 -3.883 1.00 50.84 98 GLY A CA 1
ATOM 738 C C . GLY A 1 98 ? 42.188 -22.118 -4.231 1.00 50.84 98 GLY A C 1
ATOM 739 O O . GLY A 1 98 ? 42.833 -21.502 -3.380 1.00 50.84 98 GLY A O 1
ATOM 740 N N . ALA A 1 99 ? 42.123 -21.741 -5.511 1.00 49.06 99 ALA A N 1
ATOM 741 C CA . ALA A 1 99 ? 42.656 -20.470 -5.987 1.00 49.06 99 ALA A CA 1
ATOM 742 C C . ALA A 1 99 ? 41.898 -19.303 -5.343 1.00 49.06 99 ALA A C 1
ATOM 744 O O . ALA A 1 99 ? 40.690 -19.388 -5.119 1.00 49.06 99 ALA A O 1
ATOM 745 N N . GLY A 1 100 ? 42.626 -18.231 -5.052 1.00 49.38 100 GLY A N 1
ATOM 746 C CA . GLY A 1 100 ? 42.067 -17.000 -4.530 1.00 49.38 100 GLY A CA 1
ATOM 747 C C . GLY A 1 100 ? 41.045 -16.415 -5.494 1.00 49.38 100 GLY A C 1
ATOM 748 O O . GLY A 1 100 ? 41.220 -16.476 -6.715 1.00 49.38 100 GLY A O 1
ATOM 749 N N . VAL A 1 101 ? 39.965 -15.881 -4.938 1.00 54.81 101 VAL A N 1
ATOM 750 C CA . VAL A 1 101 ? 38.881 -15.245 -5.686 1.00 54.81 101 VAL A CA 1
ATOM 751 C C . VAL A 1 101 ? 38.773 -13.791 -5.261 1.00 54.81 101 VAL A C 1
ATOM 753 O O . VAL A 1 101 ? 38.993 -13.455 -4.095 1.00 54.81 101 VAL A O 1
ATOM 756 N N . TYR A 1 102 ? 38.450 -12.941 -6.228 1.00 51.91 102 TYR A N 1
ATOM 757 C CA . TYR A 1 102 ? 38.024 -11.579 -5.957 1.00 51.91 102 TYR A CA 1
ATOM 758 C C . TYR A 1 102 ? 36.511 -11.582 -5.805 1.00 51.91 102 TYR A C 1
ATOM 760 O O . TYR A 1 102 ? 35.808 -12.140 -6.652 1.00 51.91 102 TYR A O 1
ATOM 768 N N . ILE A 1 103 ? 36.037 -10.990 -4.718 1.00 56.38 103 ILE A N 1
ATOM 769 C CA . ILE A 1 103 ? 34.626 -10.697 -4.500 1.00 56.38 103 ILE A CA 1
ATOM 770 C C . ILE A 1 103 ? 34.495 -9.181 -4.628 1.00 56.38 103 ILE A C 1
ATOM 772 O O . ILE A 1 103 ? 35.269 -8.444 -4.024 1.00 56.38 103 ILE A O 1
ATOM 776 N N . THR A 1 104 ? 33.603 -8.740 -5.509 1.00 54.41 104 THR A N 1
ATOM 777 C CA . THR A 1 104 ? 33.470 -7.338 -5.911 1.00 54.41 104 THR A CA 1
ATOM 778 C C . THR A 1 104 ? 32.191 -6.771 -5.304 1.00 54.41 104 THR A C 1
ATOM 780 O O . THR A 1 104 ? 31.115 -7.035 -5.840 1.00 54.41 104 THR A O 1
ATOM 783 N N . GLU A 1 105 ? 32.319 -6.046 -4.193 1.00 56.22 105 GLU A N 1
ATOM 784 C CA . GLU A 1 105 ? 31.233 -5.274 -3.566 1.00 56.22 105 GLU A CA 1
ATOM 785 C C . GLU A 1 105 ? 31.275 -3.816 -4.053 1.00 56.22 105 GLU A C 1
ATOM 787 O O . GLU A 1 105 ? 30.232 -3.262 -4.374 1.00 56.22 105 GLU A O 1
ATOM 792 N N . ASP A 1 106 ? 32.483 -3.264 -4.226 1.00 55.84 106 ASP A N 1
ATOM 793 C CA . ASP A 1 106 ? 32.788 -2.029 -4.973 1.00 55.84 106 ASP A CA 1
ATOM 794 C C . ASP A 1 106 ? 32.911 -2.352 -6.477 1.00 55.84 106 ASP A C 1
ATOM 796 O O . ASP A 1 106 ? 33.903 -2.926 -6.949 1.00 55.84 106 ASP A O 1
ATOM 800 N N . PHE A 1 107 ? 31.861 -2.041 -7.239 1.00 54.81 107 PHE A N 1
ATOM 801 C CA . PHE A 1 107 ? 31.663 -2.455 -8.627 1.00 54.81 107 PHE A CA 1
ATOM 802 C C . PHE A 1 107 ? 32.680 -1.841 -9.593 1.00 54.81 107 PHE A C 1
ATOM 804 O O . PHE A 1 107 ? 32.918 -2.416 -10.664 1.00 54.81 107 PHE A O 1
ATOM 811 N N . ASN A 1 108 ? 33.285 -0.697 -9.258 1.00 54.34 108 ASN A N 1
ATOM 812 C CA . ASN A 1 108 ? 34.265 -0.045 -10.128 1.00 54.34 108 ASN A CA 1
ATOM 813 C C . ASN A 1 108 ? 35.702 -0.026 -9.572 1.00 54.34 108 ASN A C 1
ATOM 815 O O . ASN A 1 108 ? 36.636 0.257 -10.331 1.00 54.34 108 ASN A O 1
ATOM 819 N N . GLY A 1 109 ? 35.891 -0.452 -8.325 1.00 47.94 109 GLY A N 1
ATOM 820 C CA . GLY A 1 109 ? 37.180 -0.754 -7.718 1.00 47.94 109 GLY A CA 1
ATOM 821 C C . GLY A 1 109 ? 38.001 0.467 -7.330 1.00 47.94 109 GLY A C 1
ATOM 822 O O . GLY A 1 109 ? 39.236 0.396 -7.397 1.00 47.94 109 GLY A O 1
ATOM 823 N N . ASN A 1 110 ? 37.359 1.587 -6.998 1.00 55.97 110 ASN A N 1
ATOM 824 C CA . ASN A 1 110 ? 38.036 2.823 -6.610 1.00 55.97 110 ASN A CA 1
ATOM 825 C C . ASN A 1 110 ? 38.238 2.969 -5.086 1.00 55.97 110 ASN A C 1
ATOM 827 O O . ASN A 1 110 ? 39.013 3.835 -4.671 1.00 55.97 110 ASN A O 1
ATOM 831 N N . GLY A 1 111 ? 37.637 2.093 -4.274 1.00 48.84 111 GLY A N 1
ATOM 832 C CA . GLY A 1 111 ? 37.730 2.104 -2.815 1.00 48.84 111 GLY A CA 1
ATOM 833 C C . GLY A 1 111 ? 36.906 3.197 -2.124 1.00 48.84 111 GLY A C 1
ATOM 834 O O . GLY A 1 111 ? 37.211 3.532 -0.978 1.00 48.84 111 GLY A O 1
ATOM 835 N N . GLU A 1 112 ? 35.908 3.765 -2.800 1.00 56.69 112 GLU A N 1
ATOM 836 C CA . GLU A 1 112 ? 34.948 4.747 -2.287 1.00 56.69 112 GLU A CA 1
ATOM 837 C C . GLU A 1 112 ? 33.519 4.232 -2.533 1.00 56.69 112 GLU A C 1
ATOM 839 O O . GLU A 1 112 ? 33.275 3.554 -3.522 1.00 56.69 112 GLU A O 1
ATOM 844 N N . ILE A 1 113 ? 32.561 4.558 -1.653 1.00 51.97 113 ILE A N 1
ATOM 845 C CA . ILE A 1 113 ? 31.141 4.335 -1.964 1.00 51.97 113 ILE A CA 1
ATOM 846 C C . ILE A 1 113 ? 30.771 5.310 -3.080 1.00 51.97 113 ILE A C 1
ATOM 848 O O . ILE A 1 113 ? 30.748 6.529 -2.873 1.00 51.97 113 ILE A O 1
ATOM 852 N N . ASP A 1 114 ? 30.498 4.783 -4.268 1.00 54.84 114 ASP A N 1
ATOM 853 C CA . ASP A 1 114 ? 30.205 5.624 -5.414 1.00 54.84 114 ASP A CA 1
ATOM 854 C C . ASP A 1 114 ? 28.743 6.065 -5.471 1.00 54.84 114 ASP A C 1
ATOM 856 O O . ASP A 1 114 ? 27.850 5.350 -5.024 1.00 54.84 114 ASP A O 1
ATOM 860 N N . PRO A 1 115 ? 28.433 7.174 -6.168 1.00 51.84 115 PRO A N 1
ATOM 861 C CA . PRO A 1 115 ? 27.055 7.584 -6.453 1.00 51.84 115 PRO A CA 1
ATOM 862 C C . PRO A 1 115 ? 26.212 6.536 -7.205 1.00 51.84 115 PRO A C 1
ATOM 864 O O . PRO A 1 115 ? 25.019 6.733 -7.420 1.00 51.84 115 PRO A O 1
ATOM 867 N N . THR A 1 116 ? 26.829 5.462 -7.707 1.00 50.56 116 THR A N 1
ATOM 868 C CA . THR A 1 116 ? 26.140 4.320 -8.328 1.00 50.56 116 THR A CA 1
ATOM 869 C C . THR A 1 116 ? 25.752 3.223 -7.335 1.00 50.56 116 THR A C 1
ATOM 871 O O . THR A 1 116 ? 24.955 2.358 -7.697 1.00 50.56 116 THR A O 1
ATOM 874 N N . GLU A 1 117 ? 26.326 3.260 -6.135 1.00 51.59 117 GLU A N 1
ATOM 875 C CA . GLU A 1 117 ? 26.212 2.289 -5.036 1.00 51.59 117 GLU A CA 1
ATOM 876 C C . GLU A 1 117 ? 25.495 2.895 -3.818 1.00 51.59 117 GLU A C 1
ATOM 878 O O . GLU A 1 117 ? 24.801 2.172 -3.117 1.00 51.59 117 GLU A O 1
ATOM 883 N N . ASP A 1 118 ? 25.600 4.218 -3.654 1.00 58.22 118 ASP A N 1
ATOM 884 C CA . ASP A 1 118 ? 24.810 5.088 -2.777 1.00 58.22 118 ASP A CA 1
ATOM 885 C C . ASP A 1 118 ? 24.173 6.183 -3.647 1.00 58.22 118 ASP A C 1
ATOM 887 O O . ASP A 1 118 ? 24.735 7.260 -3.900 1.00 58.22 118 ASP A O 1
ATOM 891 N N . SER A 1 119 ? 23.002 5.867 -4.202 1.00 54.53 119 SER A N 1
ATOM 892 C CA . SER A 1 119 ? 22.361 6.665 -5.255 1.00 54.53 119 SER A CA 1
ATOM 893 C C . SER A 1 119 ? 21.931 8.061 -4.791 1.00 54.53 119 SER A C 1
ATOM 895 O O . SER A 1 119 ? 21.653 8.924 -5.636 1.00 54.53 119 SER A O 1
ATOM 897 N N . ASN A 1 120 ? 21.862 8.308 -3.479 1.00 53.09 120 ASN A N 1
ATOM 898 C CA . ASN A 1 120 ? 21.530 9.608 -2.897 1.00 53.09 120 ASN A CA 1
ATOM 899 C C . ASN A 1 120 ? 22.683 10.237 -2.079 1.00 53.09 120 ASN A C 1
ATOM 901 O O . ASN A 1 120 ? 22.527 11.364 -1.596 1.00 53.09 120 ASN A O 1
ATOM 905 N N . SER A 1 121 ? 23.844 9.575 -2.030 1.00 57.34 121 SER A N 1
ATOM 906 C CA . SER A 1 121 ? 25.093 10.032 -1.408 1.00 57.34 121 SER A CA 1
ATOM 907 C C . SER A 1 121 ? 24.929 10.402 0.067 1.00 57.34 121 SER A C 1
ATOM 909 O O . SER A 1 121 ? 25.449 11.430 0.517 1.00 57.34 121 SER A O 1
ATOM 911 N N . ASN A 1 122 ? 24.137 9.621 0.802 1.00 55.34 122 ASN A N 1
ATOM 912 C CA . ASN A 1 122 ? 23.831 9.875 2.206 1.00 55.34 122 ASN A CA 1
ATOM 913 C C . ASN A 1 122 ? 24.527 8.910 3.186 1.00 55.34 122 ASN A C 1
ATOM 915 O O . ASN A 1 122 ? 24.298 9.014 4.396 1.00 55.34 122 ASN A O 1
ATOM 919 N N . GLU A 1 123 ? 25.388 8.030 2.669 1.00 57.22 123 GLU A N 1
ATOM 920 C CA . GLU A 1 123 ? 26.167 7.020 3.388 1.00 57.22 123 GLU A CA 1
ATOM 921 C C . GLU A 1 123 ? 25.297 5.974 4.120 1.00 57.22 123 GLU A C 1
ATOM 923 O O . GLU A 1 123 ? 25.709 5.401 5.136 1.00 57.22 123 GLU A O 1
ATOM 928 N N . ARG A 1 124 ? 24.063 5.731 3.656 1.00 56.72 124 ARG A N 1
ATOM 929 C CA . ARG A 1 124 ? 23.127 4.750 4.223 1.00 56.72 124 ARG A CA 1
ATOM 930 C C . ARG A 1 124 ? 22.505 3.926 3.105 1.00 56.72 124 ARG A C 1
ATOM 932 O O . ARG A 1 124 ? 22.020 4.491 2.143 1.00 56.72 124 ARG A O 1
ATOM 939 N N . LEU A 1 125 ? 22.391 2.613 3.321 1.00 56.06 125 LEU A N 1
ATOM 940 C CA . LEU A 1 125 ? 21.548 1.774 2.472 1.00 56.06 125 LEU A CA 1
ATOM 941 C C . LEU A 1 125 ? 20.080 2.124 2.701 1.00 56.06 125 LEU A C 1
ATOM 943 O O . LEU A 1 125 ? 19.484 1.754 3.721 1.00 56.06 125 LEU A O 1
ATOM 947 N N . ASP A 1 126 ? 19.508 2.872 1.772 1.00 55.41 126 ASP A N 1
ATOM 948 C CA . ASP A 1 126 ? 18.095 3.213 1.764 1.00 55.41 126 ASP A CA 1
ATOM 949 C C . ASP A 1 126 ? 17.507 3.180 0.343 1.00 55.41 126 ASP A C 1
ATOM 951 O O . ASP A 1 126 ? 17.898 2.357 -0.491 1.00 55.41 126 ASP A O 1
ATOM 955 N N . GLY A 1 127 ? 16.423 3.913 0.098 1.00 65.06 127 GLY A N 1
ATOM 956 C CA . GLY A 1 127 ? 15.604 3.712 -1.088 1.00 65.06 127 GLY A CA 1
ATOM 957 C C . GLY A 1 127 ? 14.549 2.616 -0.945 1.00 65.06 127 GLY A C 1
ATOM 958 O O . GLY A 1 127 ? 13.955 2.367 0.110 1.00 65.06 127 GLY A O 1
ATOM 959 N N . GLY A 1 128 ? 14.224 2.002 -2.079 1.00 74.00 128 GLY A N 1
ATOM 960 C CA . GLY A 1 128 ? 13.184 0.986 -2.156 1.00 74.00 128 GLY A CA 1
ATOM 961 C C . GLY A 1 128 ? 11.758 1.527 -1.981 1.00 74.00 128 GLY A C 1
ATOM 962 O O . GLY A 1 128 ? 11.493 2.733 -1.995 1.00 74.00 128 GLY A O 1
ATOM 963 N N . SER A 1 129 ? 10.814 0.603 -1.788 1.00 78.88 129 SER A N 1
ATOM 964 C CA . SER A 1 129 ? 9.370 0.897 -1.726 1.00 78.88 129 SER A CA 1
ATOM 965 C C . SER A 1 129 ? 8.995 1.819 -0.566 1.00 78.88 129 SER A C 1
ATOM 967 O O . SER A 1 129 ? 7.951 2.471 -0.605 1.00 78.88 129 SER A O 1
ATOM 969 N N . PHE A 1 130 ? 9.814 1.839 0.489 1.00 73.12 130 PHE A N 1
ATOM 970 C CA . PHE A 1 130 ? 9.593 2.668 1.669 1.00 73.12 130 PHE A CA 1
ATOM 971 C C . PHE A 1 130 ? 9.777 4.155 1.352 1.00 73.12 130 PHE A C 1
ATOM 973 O O . PHE A 1 130 ? 8.975 4.980 1.787 1.00 73.12 130 PHE A O 1
ATOM 980 N N . GLU A 1 131 ? 10.793 4.492 0.558 1.00 75.12 131 GLU A N 1
ATOM 981 C CA . GLU A 1 131 ? 11.073 5.874 0.175 1.00 75.12 131 GLU A CA 1
ATOM 982 C C . GLU A 1 131 ? 10.231 6.300 -1.032 1.00 75.12 131 GLU A C 1
ATOM 984 O O . GLU A 1 131 ? 9.554 7.330 -1.004 1.00 75.12 131 GLU A O 1
ATOM 989 N N . ASN A 1 132 ? 10.189 5.470 -2.079 1.00 78.75 132 ASN A N 1
ATOM 990 C CA . ASN A 1 132 ? 9.490 5.825 -3.314 1.00 78.75 132 ASN A CA 1
ATOM 991 C C . ASN A 1 132 ? 7.970 5.580 -3.260 1.00 78.75 132 ASN A C 1
ATOM 993 O O . ASN A 1 132 ? 7.261 6.009 -4.167 1.00 78.75 132 ASN A O 1
ATOM 997 N N . ASN A 1 133 ? 7.434 4.944 -2.210 1.00 83.88 133 ASN A N 1
ATOM 998 C CA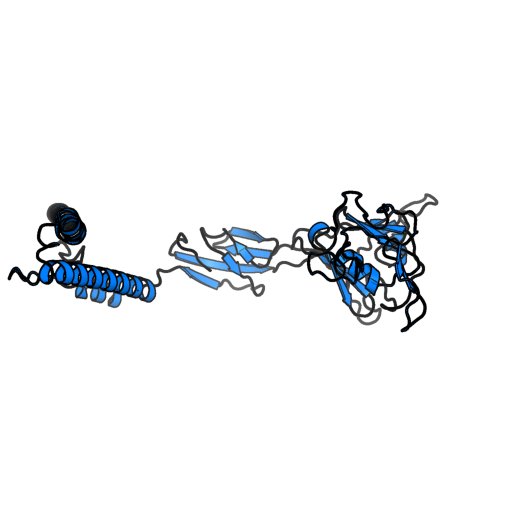 . ASN A 1 133 ? 6.008 4.618 -2.053 1.00 83.88 133 ASN A CA 1
ATOM 999 C C . ASN A 1 133 ? 5.402 3.824 -3.232 1.00 83.88 133 ASN A C 1
ATOM 1001 O O . ASN A 1 133 ? 4.212 3.962 -3.542 1.00 83.88 133 ASN A O 1
ATOM 1005 N N . VAL A 1 134 ? 6.199 2.986 -3.896 1.00 89.06 134 VAL A N 1
ATOM 1006 C CA . VAL A 1 134 ? 5.792 2.154 -5.031 1.00 89.06 134 VAL A CA 1
ATOM 1007 C C . VAL A 1 134 ? 6.295 0.729 -4.850 1.00 89.06 134 VAL A C 1
ATOM 1009 O O . VAL A 1 134 ? 7.451 0.493 -4.531 1.00 89.06 134 VAL A O 1
ATOM 1012 N N . LEU A 1 135 ? 5.419 -0.234 -5.122 1.00 90.12 135 LEU A N 1
ATOM 1013 C CA . LEU A 1 135 ? 5.767 -1.642 -5.239 1.00 90.12 135 LEU A CA 1
ATOM 1014 C C . LEU A 1 135 ? 5.892 -2.018 -6.718 1.00 90.12 135 LEU A C 1
ATOM 1016 O O . LEU A 1 135 ? 4.927 -1.928 -7.478 1.00 90.12 135 LEU A O 1
ATOM 1020 N N . ALA A 1 136 ? 7.060 -2.500 -7.114 1.00 93.19 136 ALA A N 1
ATOM 1021 C CA . ALA A 1 136 ? 7.317 -3.109 -8.405 1.00 93.19 136 ALA A CA 1
ATOM 1022 C C . ALA A 1 136 ? 7.071 -4.627 -8.384 1.00 93.19 136 ALA A C 1
ATOM 1024 O O . ALA A 1 136 ? 7.521 -5.364 -7.504 1.00 93.19 136 ALA A O 1
ATOM 1025 N N . LEU A 1 137 ? 6.398 -5.134 -9.411 1.00 92.88 137 LEU A N 1
ATOM 1026 C CA . LEU A 1 137 ? 6.104 -6.553 -9.606 1.00 92.88 137 LEU A CA 1
ATOM 1027 C C . LEU A 1 137 ? 6.391 -6.946 -11.055 1.00 92.88 137 LEU A C 1
ATOM 1029 O O . LEU A 1 137 ? 6.345 -6.106 -11.948 1.00 92.88 137 LEU A O 1
ATOM 1033 N N . ILE A 1 138 ? 6.632 -8.235 -11.298 1.00 92.75 138 ILE A N 1
ATOM 1034 C CA . ILE A 1 138 ? 6.571 -8.785 -12.656 1.00 92.75 138 ILE A CA 1
ATOM 1035 C C . ILE A 1 138 ? 5.250 -9.526 -12.816 1.00 92.75 138 ILE A C 1
ATOM 1037 O O . ILE A 1 138 ? 4.966 -10.453 -12.055 1.00 92.75 138 ILE A O 1
ATOM 1041 N N . ARG A 1 139 ? 4.455 -9.128 -13.809 1.00 93.62 139 ARG A N 1
ATOM 1042 C CA . ARG A 1 139 ? 3.196 -9.784 -14.182 1.00 93.62 139 ARG A CA 1
ATOM 1043 C C . ARG A 1 139 ? 3.122 -9.850 -15.698 1.00 93.62 139 ARG A C 1
ATOM 1045 O O . ARG A 1 139 ? 3.371 -8.843 -16.350 1.00 93.62 139 ARG A O 1
ATOM 1052 N N . ASP A 1 140 ? 2.849 -11.029 -16.250 1.00 92.56 140 ASP A N 1
ATOM 1053 C CA . ASP A 1 140 ? 2.731 -11.240 -17.701 1.00 92.56 140 ASP A CA 1
ATOM 1054 C C . ASP A 1 140 ? 3.910 -10.658 -18.501 1.00 92.56 140 ASP A C 1
ATOM 1056 O O . ASP A 1 140 ? 3.736 -10.014 -19.536 1.00 92.56 140 ASP A O 1
ATOM 1060 N N . ASN A 1 141 ? 5.130 -10.870 -17.992 1.00 94.00 141 ASN A N 1
ATOM 1061 C CA . ASN A 1 141 ? 6.375 -10.362 -18.574 1.00 94.00 141 ASN A CA 1
ATOM 1062 C C . ASN A 1 141 ? 6.439 -8.825 -18.699 1.00 94.00 141 ASN A C 1
ATOM 1064 O O . ASN A 1 141 ? 7.121 -8.291 -19.569 1.00 94.00 141 ASN A O 1
ATOM 1068 N N . ARG A 1 142 ? 5.743 -8.101 -17.820 1.00 96.44 142 ARG A N 1
ATOM 1069 C CA . ARG A 1 142 ? 5.807 -6.642 -17.691 1.00 96.44 142 ARG A CA 1
ATOM 1070 C C . ARG A 1 142 ? 6.277 -6.263 -16.297 1.00 96.44 142 ARG A C 1
ATOM 1072 O O . ARG A 1 142 ? 5.946 -6.943 -15.325 1.00 96.44 142 ARG A O 1
ATOM 1079 N N . LEU A 1 143 ? 7.007 -5.159 -16.203 1.00 97.38 143 LEU A N 1
ATOM 1080 C CA . LEU A 1 143 ? 7.232 -4.455 -14.950 1.00 97.38 143 LEU A CA 1
ATOM 1081 C C . LEU A 1 143 ? 5.972 -3.652 -14.623 1.00 97.38 143 LEU A C 1
ATOM 1083 O O . LEU A 1 143 ? 5.565 -2.776 -15.386 1.00 97.38 143 LEU A O 1
ATOM 1087 N N . ILE A 1 144 ? 5.351 -3.985 -13.500 1.00 97.62 144 ILE A N 1
ATOM 1088 C CA . ILE A 1 144 ? 4.149 -3.342 -12.984 1.00 97.62 144 ILE A CA 1
ATOM 1089 C C . ILE A 1 144 ? 4.532 -2.514 -11.768 1.00 97.62 144 ILE A C 1
ATOM 1091 O O . ILE A 1 144 ? 5.134 -3.050 -10.842 1.00 97.62 144 ILE A O 1
ATOM 1095 N N . LEU A 1 145 ? 4.163 -1.239 -11.760 1.00 96.31 145 LEU A N 1
ATOM 1096 C CA . LEU A 1 145 ? 4.370 -0.328 -10.639 1.00 96.31 145 LEU A CA 1
ATOM 1097 C C . LEU A 1 145 ? 3.027 -0.066 -9.964 1.00 96.31 145 LEU A C 1
ATOM 1099 O O . LEU A 1 145 ? 2.107 0.412 -10.620 1.00 96.31 145 LEU A O 1
ATOM 1103 N N . VAL A 1 146 ? 2.915 -0.367 -8.672 1.00 94.62 146 VAL A N 1
ATOM 1104 C CA . VAL A 1 146 ? 1.696 -0.193 -7.870 1.00 94.62 146 VAL A CA 1
ATOM 1105 C C . VAL A 1 146 ? 1.955 0.829 -6.769 1.00 94.62 146 VAL A C 1
ATOM 1107 O O . VAL A 1 146 ? 2.878 0.669 -5.975 1.00 94.62 146 VAL A O 1
ATOM 1110 N N . SER A 1 147 ? 1.126 1.867 -6.686 1.00 89.25 147 SER A N 1
ATOM 1111 C CA . SER A 1 147 ? 1.244 2.893 -5.646 1.00 89.25 147 SER A CA 1
ATOM 1112 C C . SER A 1 147 ? 0.885 2.335 -4.268 1.00 89.25 147 SER A C 1
ATOM 1114 O O . SER A 1 147 ? -0.165 1.712 -4.095 1.00 89.25 147 SER A O 1
ATOM 1116 N N . LEU A 1 148 ? 1.730 2.618 -3.276 1.00 86.44 148 LEU A N 1
ATOM 1117 C CA . LEU A 1 148 ? 1.489 2.345 -1.856 1.00 86.44 148 LEU A CA 1
ATOM 1118 C C . LEU A 1 148 ? 0.919 3.566 -1.115 1.00 86.44 148 LEU A C 1
ATOM 1120 O O . LEU A 1 148 ? 0.430 3.438 0.005 1.00 86.44 148 LEU A O 1
ATOM 1124 N N . ALA A 1 149 ? 0.906 4.740 -1.754 1.00 77.44 149 ALA A N 1
ATOM 1125 C CA . ALA A 1 149 ? 0.450 5.996 -1.158 1.00 77.44 149 ALA A CA 1
ATOM 1126 C C . ALA A 1 149 ? -1.091 6.121 -1.076 1.00 77.44 149 ALA A C 1
ATOM 1128 O O . ALA A 1 149 ? -1.612 7.098 -0.535 1.00 77.44 149 ALA A O 1
ATOM 1129 N N . GLY A 1 150 ? -1.844 5.146 -1.592 1.00 79.31 150 GLY A N 1
ATOM 1130 C CA . GLY A 1 150 ? -3.306 5.092 -1.503 1.00 79.31 150 GLY A CA 1
ATOM 1131 C C . GLY A 1 150 ? -4.055 5.805 -2.638 1.00 79.31 150 GLY A C 1
ATOM 1132 O O . GLY A 1 150 ? -3.475 6.324 -3.588 1.00 79.31 150 GLY A O 1
ATOM 1133 N N . GLY A 1 151 ? -5.385 5.798 -2.548 1.00 79.81 151 GLY A N 1
ATOM 1134 C CA . GLY A 1 151 ? -6.301 6.093 -3.653 1.00 79.81 151 GLY A CA 1
ATOM 1135 C C . GLY A 1 151 ? -6.357 7.535 -4.168 1.00 79.81 151 GLY A C 1
ATOM 1136 O O . GLY A 1 151 ? -7.010 7.780 -5.176 1.00 79.81 151 GLY A O 1
ATOM 1137 N N . SER A 1 152 ? -5.707 8.504 -3.526 1.00 79.75 152 SER A N 1
ATOM 1138 C CA . SER A 1 152 ? -5.578 9.863 -4.078 1.00 79.75 152 SER A CA 1
ATOM 1139 C C . SER A 1 152 ? -4.298 10.072 -4.884 1.00 79.75 152 SER A C 1
ATOM 1141 O O . SER A 1 152 ? -4.173 11.099 -5.544 1.00 79.75 152 SER A O 1
ATOM 1143 N N . ASN A 1 153 ? -3.335 9.152 -4.789 1.00 83.06 153 ASN A N 1
ATOM 1144 C CA . ASN A 1 153 ? -1.959 9.404 -5.195 1.00 83.06 153 ASN A CA 1
ATOM 1145 C C . ASN A 1 153 ? -1.616 8.654 -6.480 1.00 83.06 153 ASN A C 1
ATOM 1147 O O . ASN A 1 153 ? -1.746 7.429 -6.573 1.00 83.06 153 ASN A O 1
ATOM 1151 N N . THR A 1 154 ? -1.170 9.414 -7.475 1.00 87.06 154 THR A N 1
ATOM 1152 C CA . THR A 1 154 ? -0.582 8.891 -8.708 1.00 87.06 154 THR A CA 1
ATOM 1153 C C . THR A 1 154 ? 0.841 8.405 -8.446 1.00 87.06 154 THR A C 1
ATOM 1155 O O . THR A 1 154 ? 1.436 8.726 -7.420 1.00 87.06 154 THR A O 1
ATOM 1158 N N . ILE A 1 155 ? 1.388 7.636 -9.384 1.00 86.31 155 ILE A N 1
ATOM 1159 C CA . ILE A 1 155 ? 2.829 7.389 -9.449 1.00 86.31 155 ILE A CA 1
ATOM 1160 C C . ILE A 1 155 ? 3.408 8.471 -10.352 1.00 86.31 155 ILE A C 1
ATOM 1162 O O . ILE A 1 155 ? 3.004 8.563 -11.513 1.00 86.31 155 ILE A O 1
ATOM 1166 N N . ASP A 1 156 ? 4.296 9.294 -9.809 1.00 86.88 156 ASP A N 1
ATOM 1167 C CA . ASP A 1 156 ? 5.035 10.292 -10.571 1.00 86.88 156 ASP A CA 1
ATOM 1168 C C . ASP A 1 156 ? 6.284 9.642 -11.165 1.00 86.88 156 ASP A C 1
ATOM 1170 O O . ASP A 1 156 ? 7.144 9.139 -10.436 1.00 86.88 156 ASP A O 1
ATOM 1174 N N . LEU A 1 157 ? 6.357 9.611 -12.492 1.00 89.81 157 LEU A N 1
ATOM 1175 C CA . LEU A 1 157 ? 7.511 9.121 -13.224 1.00 89.81 157 LEU A CA 1
ATOM 1176 C C . LEU A 1 157 ? 8.184 10.283 -13.944 1.00 89.81 157 LEU A C 1
ATOM 1178 O O . LEU A 1 157 ? 7.539 11.042 -14.666 1.00 89.81 157 LEU A O 1
ATOM 1182 N N . ARG A 1 158 ? 9.507 10.367 -13.817 1.00 86.56 158 ARG A N 1
ATOM 1183 C CA . ARG A 1 158 ? 10.341 11.289 -14.597 1.00 86.56 158 ARG A CA 1
ATOM 1184 C C . ARG A 1 158 ? 11.486 10.518 -15.229 1.00 86.56 158 ARG A C 1
ATOM 1186 O O . ARG A 1 158 ? 12.116 9.713 -14.551 1.00 86.56 158 ARG A O 1
ATOM 1193 N N . GLU A 1 159 ? 11.789 10.781 -16.494 1.00 81.88 159 GLU A N 1
ATOM 1194 C CA . GLU A 1 159 ? 12.980 10.232 -17.149 1.00 81.88 159 GLU A CA 1
ATOM 1195 C C . GLU A 1 159 ? 14.004 11.319 -17.463 1.00 81.88 159 GLU A C 1
ATOM 1197 O O . GLU A 1 159 ? 13.622 12.425 -17.847 1.00 81.88 159 GLU A O 1
ATOM 1202 N N . ASP A 1 160 ? 15.286 10.967 -17.335 1.00 78.56 160 ASP A N 1
ATOM 1203 C CA . ASP A 1 160 ? 16.405 11.779 -17.828 1.00 78.56 160 ASP A CA 1
ATOM 1204 C C . ASP A 1 160 ? 17.022 11.136 -19.096 1.00 78.56 160 ASP A C 1
ATOM 1206 O O . ASP A 1 160 ? 17.386 11.845 -20.031 1.00 78.56 160 ASP A O 1
ATOM 1210 N N . ASP A 1 161 ? 17.072 9.794 -19.170 1.00 82.94 161 ASP A N 1
ATOM 1211 C CA . ASP A 1 161 ? 17.891 9.048 -20.148 1.00 82.94 161 ASP A CA 1
ATOM 1212 C C . ASP A 1 161 ? 17.101 8.071 -21.054 1.00 82.94 161 ASP A C 1
ATOM 1214 O O . ASP A 1 161 ? 17.612 7.027 -21.449 1.00 82.94 161 ASP A O 1
ATOM 1218 N N . SER A 1 162 ? 15.833 8.358 -21.381 1.00 91.06 162 SER A N 1
ATOM 1219 C CA . SER A 1 162 ? 14.967 7.517 -22.254 1.00 91.06 162 SER A CA 1
ATOM 1220 C C . SER A 1 162 ? 14.673 6.085 -21.760 1.00 91.06 162 SER A C 1
ATOM 1222 O O . SER A 1 162 ? 14.019 5.304 -22.453 1.00 91.06 162 SER A O 1
ATOM 1224 N N . VAL A 1 163 ? 15.109 5.716 -20.552 1.00 94.12 163 VAL A N 1
ATOM 1225 C CA . VAL A 1 163 ? 14.879 4.378 -19.981 1.00 94.12 163 VAL A CA 1
ATOM 1226 C C . VAL A 1 163 ? 13.382 4.068 -19.869 1.00 94.12 163 VAL A C 1
ATOM 1228 O O . VAL A 1 163 ? 12.965 2.948 -20.163 1.00 94.12 163 VAL A O 1
ATOM 1231 N N . LEU A 1 164 ? 12.550 5.036 -19.467 1.00 95.06 164 LEU A N 1
ATOM 1232 C CA . LEU A 1 164 ? 11.106 4.824 -19.319 1.00 95.06 164 LEU A CA 1
ATOM 1233 C C . LEU A 1 164 ? 10.392 4.759 -20.671 1.00 95.06 164 LEU A C 1
ATOM 1235 O O . LEU A 1 164 ? 9.421 4.005 -20.803 1.00 95.06 164 LEU A O 1
ATOM 1239 N N . LEU A 1 165 ? 10.890 5.487 -21.672 1.00 93.69 165 LEU A N 1
ATOM 1240 C CA . LEU A 1 165 ? 10.470 5.345 -23.064 1.00 93.69 165 LEU A CA 1
ATOM 1241 C C . LEU A 1 165 ? 10.753 3.930 -23.591 1.00 93.69 165 LEU A C 1
ATOM 1243 O O . LEU A 1 165 ? 9.836 3.270 -24.077 1.00 93.69 165 LEU A O 1
ATOM 1247 N N . ASP A 1 166 ? 11.972 3.416 -23.417 1.00 95.00 166 ASP A N 1
ATOM 1248 C CA . ASP A 1 166 ? 12.362 2.081 -23.899 1.00 95.00 166 ASP A CA 1
ATOM 1249 C C . ASP A 1 166 ? 11.696 0.935 -23.126 1.00 95.00 166 ASP A C 1
ATOM 1251 O O . ASP A 1 166 ? 11.431 -0.144 -23.676 1.00 95.00 166 ASP A O 1
ATOM 1255 N N . LEU A 1 167 ? 11.404 1.147 -21.841 1.00 95.50 167 LEU A N 1
ATOM 1256 C CA . LEU A 1 167 ? 10.576 0.242 -21.045 1.00 95.50 167 LEU A CA 1
ATOM 1257 C C . LEU A 1 167 ? 9.098 0.298 -21.451 1.00 95.50 167 LEU A C 1
ATOM 1259 O O . LEU A 1 167 ? 8.363 -0.635 -21.138 1.00 95.50 167 LEU A O 1
ATOM 1263 N N . GLY A 1 168 ? 8.663 1.330 -22.173 1.00 94.88 168 GLY A N 1
ATOM 1264 C CA . GLY A 1 168 ? 7.299 1.463 -22.673 1.00 94.88 168 GLY A CA 1
ATOM 1265 C C . GLY A 1 168 ? 6.323 2.121 -21.702 1.00 94.88 168 GLY A C 1
ATOM 1266 O O . GLY A 1 168 ? 5.119 2.041 -21.933 1.00 94.88 168 GLY A O 1
ATOM 1267 N N . PHE A 1 169 ? 6.801 2.775 -20.641 1.00 95.38 169 PHE A N 1
ATOM 1268 C CA . PHE A 1 169 ? 5.957 3.624 -19.790 1.00 95.38 169 PHE A CA 1
ATOM 1269 C C . PHE A 1 169 ? 5.647 4.966 -20.459 1.00 95.38 169 PHE A C 1
ATOM 1271 O O . PHE A 1 169 ? 4.610 5.572 -20.182 1.00 95.38 169 PHE A O 1
ATOM 1278 N N . PHE A 1 170 ? 6.561 5.452 -21.302 1.00 93.62 170 PHE A N 1
ATOM 1279 C CA . PHE A 1 170 ? 6.450 6.727 -22.006 1.00 93.62 170 PHE A CA 1
ATOM 1280 C C . PHE A 1 170 ? 6.230 6.498 -23.508 1.00 93.62 170 PHE A C 1
ATOM 1282 O O . PHE A 1 170 ? 6.462 5.410 -24.038 1.00 93.62 170 PHE A O 1
ATOM 1289 N N . GLU A 1 171 ? 5.752 7.529 -24.193 1.00 90.06 171 GLU A N 1
ATOM 1290 C CA . GLU A 1 171 ? 5.645 7.602 -25.647 1.00 90.06 171 GLU A CA 1
ATOM 1291 C C . GLU A 1 171 ? 6.103 8.974 -26.148 1.00 90.06 171 GLU A C 1
ATOM 1293 O O . GLU A 1 171 ? 6.062 9.968 -25.423 1.00 90.06 171 GLU A O 1
ATOM 1298 N N . ILE A 1 172 ? 6.538 9.046 -27.405 1.00 86.50 172 ILE A N 1
ATOM 1299 C CA . ILE A 1 172 ? 6.920 10.319 -28.020 1.00 86.50 172 ILE A CA 1
ATOM 1300 C C . ILE A 1 172 ? 5.645 11.071 -28.406 1.00 86.50 172 ILE A C 1
ATOM 1302 O O . ILE A 1 172 ? 4.867 10.616 -29.249 1.00 86.50 172 ILE A O 1
ATOM 1306 N N . SER A 1 173 ? 5.435 12.244 -27.809 1.00 77.38 173 SER A N 1
ATOM 1307 C CA . SER A 1 173 ? 4.283 13.081 -28.128 1.00 77.38 173 SER A CA 1
ATOM 1308 C C . SER A 1 173 ? 4.394 13.650 -29.542 1.00 77.38 173 SER A C 1
ATOM 1310 O O . SER A 1 173 ? 5.299 14.421 -29.856 1.00 77.38 173 SER A O 1
ATOM 1312 N N . ASN A 1 174 ? 3.398 13.360 -30.382 1.00 68.19 174 ASN A N 1
ATOM 1313 C CA . ASN A 1 174 ? 3.246 13.995 -31.697 1.00 68.19 174 ASN A CA 1
ATOM 1314 C C . ASN A 1 174 ? 2.605 15.398 -31.619 1.00 68.19 174 ASN A C 1
ATOM 1316 O O . ASN A 1 174 ? 2.343 16.023 -32.649 1.00 68.19 174 ASN A O 1
ATOM 1320 N N . LYS A 1 175 ? 2.315 15.918 -30.414 1.00 59.25 175 LYS A N 1
ATOM 1321 C CA . LYS A 1 175 ? 1.733 17.257 -30.212 1.00 59.25 175 LYS A CA 1
ATOM 1322 C C . LYS A 1 175 ? 2.829 18.328 -30.146 1.00 59.25 175 LYS A C 1
ATOM 1324 O O . LYS A 1 175 ? 2.991 18.997 -29.132 1.00 59.25 175 LYS A O 1
ATOM 1329 N N . GLY A 1 176 ? 3.566 18.520 -31.237 1.00 52.81 176 GLY A N 1
ATOM 1330 C CA . GLY A 1 176 ? 4.539 19.606 -31.348 1.00 52.81 176 GLY A CA 1
ATOM 1331 C C . GLY A 1 176 ? 5.160 19.685 -32.737 1.00 52.81 176 GLY A C 1
ATOM 1332 O O . GLY A 1 176 ? 5.846 18.771 -33.165 1.00 52.81 176 GLY A O 1
ATOM 1333 N N . PHE A 1 177 ? 4.947 20.796 -33.445 1.00 51.97 177 PHE A N 1
ATOM 1334 C CA . PHE A 1 177 ? 5.595 21.124 -34.728 1.00 51.97 177 PHE A CA 1
ATOM 1335 C C . PHE A 1 177 ? 7.071 21.561 -34.560 1.00 51.97 177 PHE A C 1
ATOM 1337 O O . PHE A 1 177 ? 7.579 22.376 -35.329 1.00 51.97 177 PHE A O 1
ATOM 1344 N N . SER A 1 178 ? 7.767 21.053 -33.544 1.00 57.00 178 SER A N 1
ATOM 1345 C CA . SER A 1 178 ? 9.198 21.258 -33.316 1.00 57.00 178 SER A CA 1
ATOM 1346 C C . SER A 1 178 ? 9.885 19.899 -33.366 1.00 57.00 178 SER A C 1
ATOM 1348 O O . SER A 1 178 ? 9.377 18.941 -32.799 1.00 57.00 178 SER A O 1
ATOM 1350 N N . ASN A 1 179 ? 11.024 19.814 -34.051 1.00 52.16 179 ASN A N 1
ATOM 1351 C CA . ASN A 1 179 ? 11.772 18.581 -34.336 1.00 52.16 179 ASN A CA 1
ATOM 1352 C C . ASN A 1 179 ? 12.421 17.909 -33.101 1.00 52.16 179 ASN A C 1
ATOM 1354 O O . ASN A 1 179 ? 13.440 17.241 -33.236 1.00 52.16 179 ASN A O 1
ATOM 1358 N N . GLU A 1 180 ? 11.835 18.062 -31.917 1.00 56.50 180 GLU A N 1
ATOM 1359 C CA . GLU A 1 180 ? 12.202 17.369 -30.686 1.00 56.50 180 GLU A CA 1
ATOM 1360 C C . GLU A 1 180 ? 10.899 16.874 -30.054 1.00 56.50 180 GLU A C 1
ATOM 1362 O O . GLU A 1 180 ? 10.154 17.634 -29.434 1.00 56.50 180 GLU A O 1
ATOM 1367 N N . GLY A 1 181 ? 10.554 15.615 -30.325 1.00 64.06 181 GLY A N 1
ATOM 1368 C CA . GLY A 1 181 ? 9.397 14.981 -29.705 1.00 64.06 181 GLY A CA 1
ATOM 1369 C C . GLY A 1 181 ? 9.684 14.777 -28.222 1.00 64.06 181 GLY A C 1
ATOM 1370 O O . GLY A 1 181 ? 10.602 14.042 -27.876 1.00 64.06 181 GLY A O 1
ATOM 1371 N N . LEU A 1 182 ? 8.926 15.444 -27.353 1.00 74.94 182 LEU A N 1
ATOM 1372 C CA . LEU A 1 182 ? 9.039 15.258 -25.908 1.00 74.94 182 LEU A CA 1
ATOM 1373 C C . LEU A 1 182 ? 8.404 13.919 -25.521 1.00 74.94 182 LEU A C 1
ATOM 1375 O O . LEU A 1 182 ? 7.257 13.648 -25.900 1.00 74.94 182 LEU A O 1
ATOM 1379 N N . SER A 1 183 ? 9.131 13.105 -24.759 1.00 84.50 183 SER A N 1
ATOM 1380 C CA . SER A 1 183 ? 8.571 11.909 -24.138 1.00 84.50 183 SER A CA 1
ATOM 1381 C C . SER A 1 183 ? 7.525 12.307 -23.097 1.00 84.50 183 SER A C 1
ATOM 1383 O O . SER A 1 183 ? 7.760 13.178 -22.257 1.00 84.50 183 SER A O 1
ATOM 1385 N N . VAL A 1 184 ? 6.361 11.670 -23.148 1.00 87.69 184 VAL A N 1
ATOM 1386 C CA . VAL A 1 184 ? 5.270 11.850 -22.185 1.00 87.69 184 VAL A CA 1
ATOM 1387 C C . VAL A 1 184 ? 4.841 10.493 -21.648 1.00 87.69 184 VAL A C 1
ATOM 1389 O O . VAL A 1 184 ? 4.860 9.502 -22.375 1.00 87.69 184 VAL A O 1
ATOM 1392 N N . GLN A 1 185 ? 4.444 10.431 -20.379 1.00 89.25 185 GLN A N 1
ATOM 1393 C CA . GLN A 1 185 ? 3.907 9.204 -19.797 1.00 89.25 185 GLN A CA 1
ATOM 1394 C C . GLN A 1 185 ? 2.632 8.779 -20.534 1.00 89.25 185 GLN A C 1
ATOM 1396 O O . GLN A 1 185 ? 1.745 9.600 -20.777 1.00 89.25 185 GLN A O 1
ATOM 1401 N N . LYS A 1 186 ? 2.522 7.489 -20.864 1.00 90.12 186 LYS A N 1
ATOM 1402 C CA . LYS A 1 186 ? 1.314 6.943 -21.483 1.00 90.12 186 LYS A CA 1
ATOM 1403 C C . LYS A 1 186 ? 0.124 7.063 -20.534 1.00 90.12 186 LYS A C 1
ATOM 1405 O O . LYS A 1 186 ? 0.234 6.819 -19.335 1.00 90.12 186 LYS A O 1
ATOM 1410 N N . GLU A 1 187 ? -1.045 7.354 -21.096 1.00 87.56 187 GLU A N 1
ATOM 1411 C CA . GLU A 1 187 ? -2.331 7.259 -20.387 1.00 87.56 187 GLU A CA 1
ATOM 1412 C C . GLU A 1 187 ? -3.025 5.906 -20.634 1.00 87.56 187 GLU A C 1
ATOM 1414 O O . GLU A 1 187 ? -3.914 5.496 -19.880 1.00 87.56 187 GLU A O 1
ATOM 1419 N N . ILE A 1 188 ? -2.619 5.201 -21.698 1.00 88.31 188 ILE A N 1
ATOM 1420 C CA . ILE A 1 188 ? -3.190 3.924 -22.130 1.00 88.31 188 ILE A CA 1
ATOM 1421 C C . ILE A 1 188 ? -2.064 2.931 -22.426 1.00 88.31 188 ILE A C 1
ATOM 1423 O O . ILE A 1 188 ? -1.185 3.203 -23.239 1.00 88.31 188 ILE A O 1
ATOM 1427 N N . GLN A 1 189 ? -2.140 1.751 -21.814 1.00 90.88 189 GLN A N 1
ATOM 1428 C CA . GLN A 1 189 ? -1.290 0.603 -22.112 1.00 90.88 189 GLN A CA 1
ATOM 1429 C C . GLN A 1 189 ? -2.180 -0.634 -22.221 1.00 90.88 189 GLN A C 1
ATOM 1431 O O . GLN A 1 189 ? -2.749 -1.070 -21.228 1.00 90.88 189 GLN A O 1
ATOM 1436 N N . LEU A 1 190 ? -2.327 -1.203 -23.417 1.00 89.31 190 LEU A N 1
ATOM 1437 C CA . LEU A 1 190 ? -3.225 -2.343 -23.628 1.00 89.31 190 LEU A CA 1
ATOM 1438 C C . LEU A 1 190 ? -2.505 -3.680 -23.405 1.00 89.31 190 LEU A C 1
ATOM 1440 O O . LEU A 1 190 ? -1.337 -3.844 -23.775 1.00 89.31 190 LEU A O 1
ATOM 1444 N N . ASN A 1 191 ? -3.210 -4.639 -22.806 1.00 83.69 191 ASN A N 1
ATOM 1445 C CA . ASN A 1 191 ? -2.748 -6.020 -22.641 1.00 83.69 191 ASN A CA 1
ATOM 1446 C C . ASN A 1 191 ? -2.579 -6.741 -23.993 1.00 83.69 191 ASN A C 1
ATOM 1448 O O . ASN A 1 191 ? -1.541 -7.365 -24.223 1.00 83.69 191 ASN A O 1
ATOM 1452 N N . ASP A 1 192 ? -3.564 -6.614 -24.884 1.00 81.69 192 ASP A N 1
ATOM 1453 C CA . ASP A 1 192 ? -3.627 -7.210 -26.211 1.00 81.69 192 ASP A CA 1
ATOM 1454 C C . ASP A 1 192 ? -4.601 -6.434 -27.137 1.00 81.69 192 ASP A C 1
ATOM 1456 O O . ASP A 1 192 ? -5.285 -5.502 -26.713 1.00 81.69 192 ASP A O 1
ATOM 1460 N N . LEU A 1 193 ? -4.632 -6.784 -28.431 1.00 79.62 193 LEU A N 1
ATOM 1461 C CA . LEU A 1 193 ? -5.460 -6.105 -29.445 1.00 79.62 193 LEU A CA 1
ATOM 1462 C C . LEU A 1 193 ? -6.847 -6.737 -29.670 1.00 79.62 193 LEU A C 1
ATOM 1464 O O . LEU A 1 193 ? -7.695 -6.123 -30.315 1.00 79.62 193 LEU A O 1
ATOM 1468 N N . ASN A 1 194 ? -7.078 -7.958 -29.190 1.00 83.12 194 ASN A N 1
ATOM 1469 C CA . ASN A 1 194 ? -8.309 -8.723 -29.406 1.00 83.12 194 ASN A CA 1
ATOM 1470 C C . ASN A 1 194 ? -9.330 -8.514 -28.270 1.00 83.12 194 ASN A C 1
ATOM 1472 O O . ASN A 1 194 ? -10.534 -8.486 -28.518 1.00 83.12 194 ASN A O 1
ATOM 1476 N N . THR A 1 195 ? -8.847 -8.349 -27.041 1.00 82.00 195 THR A N 1
ATOM 1477 C CA . THR A 1 195 ? -9.572 -8.103 -25.791 1.00 82.00 195 THR A CA 1
ATOM 1478 C C . THR A 1 195 ? -8.870 -6.987 -25.008 1.00 82.00 195 THR A C 1
ATOM 1480 O O . THR A 1 195 ? -8.284 -7.244 -23.958 1.00 82.00 195 THR A O 1
ATOM 1483 N N . PRO A 1 196 ? -8.901 -5.743 -25.528 1.00 87.25 196 PRO A N 1
ATOM 1484 C CA . PRO A 1 196 ? -8.101 -4.652 -24.993 1.00 87.25 196 PRO A CA 1
ATOM 1485 C C . PRO A 1 196 ? -8.586 -4.227 -23.605 1.00 87.25 196 PRO A C 1
ATOM 1487 O O . PRO A 1 196 ? -9.649 -3.623 -23.453 1.00 87.25 196 PRO A O 1
ATOM 1490 N N . GLU A 1 197 ? -7.762 -4.485 -22.600 1.00 90.38 197 GLU A N 1
ATOM 1491 C CA . GLU A 1 197 ? -7.870 -3.936 -21.254 1.00 90.38 197 GLU A CA 1
ATOM 1492 C C . GLU A 1 197 ? -6.731 -2.942 -21.030 1.00 90.38 197 GLU A C 1
ATOM 1494 O O . GLU A 1 197 ? -5.568 -3.231 -21.322 1.00 90.38 197 GLU A O 1
ATOM 1499 N N . ASN A 1 198 ? -7.066 -1.754 -20.517 1.00 94.06 198 ASN A N 1
ATOM 1500 C CA . ASN A 1 198 ? -6.049 -0.789 -20.122 1.00 94.06 198 ASN A CA 1
ATOM 1501 C C . ASN A 1 198 ? -5.4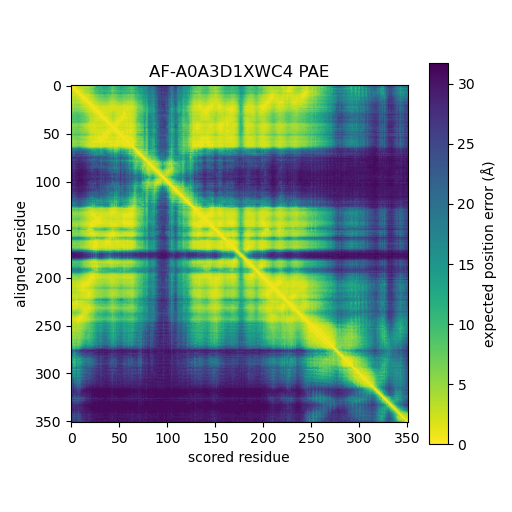04 -1.244 -18.810 1.00 94.06 198 ASN A C 1
ATOM 1503 O O . ASN A 1 198 ? -6.064 -1.302 -17.774 1.00 94.06 198 ASN A O 1
ATOM 1507 N N . LEU A 1 199 ? -4.112 -1.537 -18.876 1.00 93.94 199 LEU A N 1
ATOM 1508 C CA . LEU A 1 199 ? -3.268 -1.915 -17.751 1.00 93.94 199 LEU A CA 1
ATOM 1509 C C . LEU A 1 199 ? -2.911 -0.718 -16.864 1.00 93.94 199 LEU A C 1
ATOM 1511 O O . LEU A 1 199 ? -2.503 -0.908 -15.723 1.00 93.94 199 LEU A O 1
ATOM 1515 N N . ILE A 1 200 ? -3.066 0.510 -17.369 1.00 94.12 200 ILE A N 1
ATOM 1516 C CA . ILE A 1 200 ? -2.905 1.715 -16.558 1.00 94.12 200 ILE A CA 1
ATOM 1517 C C . ILE A 1 200 ? -4.174 1.937 -15.744 1.00 94.12 200 ILE A C 1
ATOM 1519 O O . ILE A 1 200 ? -5.259 2.186 -16.278 1.00 94.12 200 ILE A O 1
ATOM 1523 N N . VAL A 1 201 ? -4.020 1.891 -14.425 1.00 94.38 201 VAL A N 1
ATOM 1524 C CA . VAL A 1 201 ? -5.098 2.099 -13.467 1.00 94.38 201 VAL A CA 1
ATOM 1525 C C . VAL A 1 201 ? -4.907 3.451 -12.804 1.00 94.38 201 VAL A C 1
ATOM 1527 O O . VAL A 1 201 ? -3.925 3.685 -12.108 1.00 94.38 201 VAL A O 1
ATOM 1530 N N . GLN A 1 202 ? -5.876 4.345 -12.992 1.00 90.81 202 GLN A N 1
ATOM 1531 C CA . GLN A 1 202 ? -5.883 5.634 -12.306 1.00 90.81 202 GLN A CA 1
ATOM 1532 C C . GLN A 1 202 ? -6.335 5.468 -10.847 1.00 90.81 202 GLN A C 1
ATOM 1534 O O . GLN A 1 202 ? -7.310 4.730 -10.596 1.00 90.81 202 GLN A O 1
ATOM 1539 N N . PRO A 1 203 ? -5.678 6.160 -9.898 1.00 92.31 203 PRO A N 1
ATOM 1540 C CA . PRO A 1 203 ? -6.028 6.078 -8.491 1.00 92.31 203 PRO A CA 1
ATOM 1541 C C . PRO A 1 203 ? -7.425 6.663 -8.260 1.00 92.31 203 PRO A C 1
ATOM 1543 O O . PRO A 1 203 ? -7.862 7.586 -8.952 1.00 92.31 203 PRO A O 1
ATOM 1546 N N . GLN A 1 204 ? -8.157 6.107 -7.299 1.00 93.19 204 GLN A N 1
ATOM 1547 C CA . GLN A 1 204 ? -9.398 6.705 -6.818 1.00 93.19 204 GLN A CA 1
ATOM 1548 C C . GLN A 1 204 ? -9.554 6.509 -5.312 1.00 93.19 204 GLN A C 1
ATOM 1550 O O . GLN A 1 204 ? -9.245 5.447 -4.769 1.00 93.19 204 GLN A O 1
ATOM 1555 N N . THR A 1 205 ? -10.117 7.504 -4.637 1.00 94.38 205 THR A N 1
ATOM 1556 C CA . THR A 1 205 ? -10.469 7.394 -3.224 1.00 94.38 205 THR A CA 1
ATOM 1557 C C . THR A 1 205 ? -11.726 6.551 -3.029 1.00 94.38 205 THR A C 1
ATOM 1559 O O . THR A 1 205 ? -12.660 6.568 -3.851 1.00 94.38 205 THR A O 1
ATOM 1562 N N . ALA A 1 206 ? -11.749 5.835 -1.906 1.00 95.94 206 ALA A N 1
ATOM 1563 C CA . ALA A 1 206 ? -12.954 5.239 -1.361 1.00 95.94 206 ALA A CA 1
ATOM 1564 C C . ALA A 1 206 ? -13.944 6.342 -0.989 1.00 95.94 206 ALA A C 1
ATOM 1566 O O . ALA A 1 206 ? -13.537 7.411 -0.535 1.00 95.94 206 ALA A O 1
ATOM 1567 N N . ILE A 1 207 ? -15.235 6.069 -1.161 1.00 95.50 207 ILE A N 1
ATOM 1568 C CA . ILE A 1 207 ? -16.318 6.960 -0.751 1.00 95.50 207 ILE A CA 1
ATOM 1569 C C . ILE A 1 207 ? -17.341 6.152 0.039 1.00 95.50 207 ILE A C 1
ATOM 1571 O O . ILE A 1 207 ? -17.861 5.134 -0.433 1.00 95.50 207 ILE A O 1
ATOM 1575 N N . VAL A 1 208 ? -17.659 6.651 1.227 1.00 95.88 208 VAL A N 1
ATOM 1576 C CA . VAL A 1 208 ? -18.753 6.167 2.064 1.00 95.88 208 VAL A CA 1
ATOM 1577 C C . VAL A 1 208 ? -19.695 7.319 2.367 1.00 95.88 208 VAL A C 1
ATOM 1579 O O . VAL A 1 208 ? -19.264 8.449 2.567 1.00 95.88 208 VAL A O 1
ATOM 1582 N N . GLU A 1 209 ? -20.983 7.027 2.380 1.00 95.81 209 GLU A N 1
ATOM 1583 C CA . GLU A 1 209 ? -22.007 7.928 2.886 1.00 95.81 209 GLU A CA 1
ATOM 1584 C C . GLU A 1 209 ? -22.429 7.458 4.277 1.00 95.81 209 GLU A C 1
ATOM 1586 O O . GLU A 1 209 ? -22.694 6.265 4.452 1.00 95.81 209 GLU A O 1
ATOM 1591 N N . VAL A 1 210 ? -22.486 8.373 5.243 1.00 94.88 210 VAL A N 1
ATOM 1592 C CA . VAL A 1 210 ? -22.947 8.121 6.613 1.00 94.88 210 VAL A CA 1
ATOM 1593 C C . VAL A 1 210 ? -23.978 9.175 6.977 1.00 94.88 210 VAL A C 1
ATOM 1595 O O . VAL A 1 210 ? -23.690 10.363 6.895 1.00 94.88 210 VAL A O 1
ATOM 1598 N N . ASP A 1 211 ? -25.195 8.741 7.304 1.00 93.56 211 ASP A N 1
ATOM 1599 C CA . ASP A 1 211 ? -26.341 9.605 7.628 1.00 93.56 211 ASP A CA 1
ATOM 1600 C C . ASP A 1 211 ? -26.597 10.739 6.603 1.00 93.56 211 ASP A C 1
ATOM 1602 O O . ASP A 1 211 ? -27.114 11.804 6.935 1.00 93.56 211 ASP A O 1
ATOM 1606 N N . GLY A 1 212 ? -26.267 10.497 5.329 1.00 91.94 212 GLY A N 1
ATOM 1607 C CA . GLY A 1 212 ? -26.439 11.450 4.225 1.00 91.94 212 GLY A CA 1
ATOM 1608 C C . GLY A 1 212 ? -25.209 12.306 3.899 1.00 91.94 212 GLY A C 1
ATOM 1609 O O . GLY A 1 212 ? -25.217 13.015 2.891 1.00 91.94 212 GLY A O 1
ATOM 1610 N N . GLU A 1 213 ? -24.145 12.238 4.700 1.00 94.44 213 GLU A N 1
ATOM 1611 C CA . GLU A 1 213 ? -22.887 12.949 4.455 1.00 94.44 213 GLU A CA 1
ATOM 1612 C C . GLU A 1 213 ? -21.844 12.038 3.801 1.00 94.44 213 GLU A C 1
ATOM 1614 O O . GLU A 1 213 ? -21.737 10.859 4.131 1.00 94.44 213 GLU A O 1
ATOM 1619 N N . PHE A 1 214 ? -21.058 12.576 2.865 1.00 94.62 214 PHE A N 1
ATOM 1620 C CA . PHE A 1 214 ? -20.047 11.814 2.131 1.00 94.62 214 PHE A CA 1
ATOM 1621 C C . PHE A 1 214 ? -18.653 12.026 2.708 1.00 94.62 214 PHE A C 1
ATOM 1623 O O . PHE A 1 214 ? -18.196 13.155 2.875 1.00 94.62 214 PHE A O 1
ATOM 1630 N N . PHE A 1 215 ? -17.943 10.920 2.896 1.00 94.81 215 PHE A N 1
ATOM 1631 C CA . PHE A 1 215 ? -16.581 10.880 3.402 1.00 94.81 215 PHE A CA 1
ATOM 1632 C C . PHE A 1 215 ? -15.695 10.135 2.412 1.00 94.81 215 PHE A C 1
ATOM 1634 O O . PHE A 1 215 ? -16.082 9.095 1.870 1.00 94.81 215 PHE A O 1
ATOM 1641 N N . SER A 1 216 ? -14.493 10.662 2.186 1.00 92.88 216 SER A N 1
ATOM 1642 C CA . SER A 1 216 ? -13.493 10.049 1.316 1.00 92.88 216 SER A CA 1
ATOM 1643 C C . SER A 1 216 ? -12.314 9.500 2.108 1.00 92.88 216 SER A C 1
ATOM 1645 O O . SER A 1 216 ? -11.882 10.124 3.074 1.00 92.88 216 SER A O 1
ATOM 1647 N N . SER A 1 217 ? -11.743 8.384 1.655 1.00 93.75 217 SER A N 1
ATOM 1648 C CA . SER A 1 217 ? -10.508 7.822 2.211 1.00 93.75 217 SER A CA 1
ATOM 1649 C C . SER A 1 217 ? -9.566 7.341 1.110 1.00 93.75 217 SER A C 1
ATOM 1651 O O . SER A 1 217 ? -9.995 6.914 0.037 1.00 93.75 217 SER A O 1
ATOM 1653 N N . ASN A 1 218 ? -8.266 7.379 1.396 1.00 88.38 218 ASN A N 1
ATOM 1654 C CA . ASN A 1 218 ? -7.228 6.812 0.534 1.00 88.38 218 ASN A CA 1
ATOM 1655 C C . ASN A 1 218 ? -7.175 5.282 0.592 1.00 88.38 218 ASN A C 1
ATOM 1657 O O . ASN A 1 218 ? -6.502 4.670 -0.231 1.00 88.38 218 ASN A O 1
ATOM 1661 N N . THR A 1 219 ? -7.884 4.665 1.534 1.00 92.19 219 THR A N 1
ATOM 1662 C CA . THR A 1 219 ? -7.981 3.210 1.672 1.00 92.19 219 THR A CA 1
ATOM 1663 C C . THR A 1 219 ? -9.440 2.800 1.829 1.00 92.19 219 THR A C 1
ATOM 1665 O O . THR A 1 219 ? -10.315 3.641 2.041 1.00 92.19 219 THR A O 1
ATOM 1668 N N . ASP A 1 220 ? -9.710 1.499 1.799 1.00 94.19 220 ASP A N 1
ATOM 1669 C CA . ASP A 1 220 ? -11.040 0.970 2.117 1.00 94.19 220 ASP A CA 1
ATOM 1670 C C . ASP A 1 220 ? -11.363 1.020 3.617 1.00 94.19 220 ASP A C 1
ATOM 1672 O O . ASP A 1 220 ? -12.452 0.623 4.030 1.00 94.19 220 ASP A O 1
ATOM 1676 N N . VAL A 1 221 ? -10.444 1.526 4.444 1.00 94.31 221 VAL A N 1
ATOM 1677 C CA . VAL A 1 221 ? -10.696 1.843 5.846 1.00 94.31 221 VAL A CA 1
ATOM 1678 C C . VAL A 1 221 ? -10.966 3.339 5.975 1.00 94.31 221 VAL A C 1
ATOM 1680 O O . VAL A 1 221 ? -10.139 4.180 5.616 1.00 94.31 221 VAL A O 1
ATOM 1683 N N . VAL A 1 222 ? -12.139 3.679 6.499 1.00 92.38 222 VAL A N 1
ATOM 1684 C CA . VAL A 1 222 ? -12.558 5.058 6.753 1.00 92.38 222 VAL A CA 1
ATOM 1685 C C . VAL A 1 222 ? -12.673 5.252 8.259 1.00 92.38 222 VAL A C 1
ATOM 1687 O O . VAL A 1 222 ? -13.557 4.684 8.901 1.00 92.38 222 VAL A O 1
ATOM 1690 N N . SER A 1 223 ? -11.753 6.022 8.827 1.00 89.94 223 SER A N 1
ATOM 1691 C CA . SER A 1 223 ? -11.690 6.299 10.265 1.00 89.94 223 SER A CA 1
ATOM 1692 C C . SER A 1 223 ? -12.200 7.702 10.572 1.00 89.94 223 SER A C 1
ATOM 1694 O O . SER A 1 223 ? -12.095 8.596 9.735 1.00 89.94 223 SER A O 1
ATOM 1696 N N . GLY A 1 224 ? -12.742 7.901 11.774 1.00 83.31 224 GLY A N 1
ATOM 1697 C CA . GLY A 1 224 ? -13.143 9.228 12.259 1.00 83.31 224 GLY A CA 1
ATOM 1698 C C . GLY A 1 224 ? -14.418 9.803 11.633 1.00 83.31 224 GLY A C 1
ATOM 1699 O O . GLY A 1 224 ? -14.747 10.952 11.903 1.00 83.31 224 GLY A O 1
ATOM 1700 N N . VAL A 1 225 ? -15.147 9.019 10.830 1.00 88.56 225 VAL A N 1
ATOM 1701 C CA . VAL A 1 225 ? -16.479 9.397 10.317 1.00 88.56 225 VAL A CA 1
ATOM 1702 C C . VAL A 1 225 ? -17.504 9.439 11.447 1.00 88.56 225 VAL A C 1
ATOM 1704 O O . VAL A 1 225 ? -18.322 10.345 11.535 1.00 88.56 225 VAL A O 1
ATOM 1707 N N . ILE A 1 226 ? -17.415 8.452 12.335 1.00 90.06 226 ILE A N 1
ATOM 1708 C CA . ILE A 1 226 ? -18.030 8.481 13.656 1.00 90.06 226 ILE A CA 1
ATOM 1709 C C . ILE A 1 226 ? -16.878 8.481 14.657 1.00 90.06 226 ILE A C 1
ATOM 1711 O O . ILE A 1 226 ? -15.879 7.780 14.450 1.00 90.06 226 ILE A O 1
ATOM 1715 N N . GLU A 1 227 ? -17.005 9.285 15.709 1.00 91.31 227 GLU A N 1
ATOM 1716 C CA . GLU A 1 227 ? -15.997 9.420 16.761 1.00 91.31 227 GLU A CA 1
ATOM 1717 C C . GLU A 1 227 ? -15.531 8.048 17.266 1.00 91.31 227 GLU A C 1
ATOM 1719 O O . GLU A 1 227 ? -16.344 7.163 17.520 1.00 91.31 227 GLU A O 1
ATOM 1724 N N . ASP A 1 228 ? -14.210 7.866 17.346 1.00 92.19 228 ASP A N 1
ATOM 1725 C CA . ASP A 1 228 ? -13.554 6.622 17.772 1.00 92.19 228 ASP A CA 1
ATOM 1726 C C . ASP A 1 228 ? -14.051 5.360 17.030 1.00 92.19 228 ASP A C 1
ATOM 1728 O O . ASP A 1 228 ? -14.220 4.283 17.601 1.00 92.19 228 ASP A O 1
ATOM 1732 N N . THR A 1 229 ? -14.312 5.471 15.723 1.00 92.44 229 THR A N 1
ATOM 1733 C CA . THR A 1 229 ? -14.659 4.321 14.872 1.00 92.44 229 THR A CA 1
ATOM 1734 C C . THR A 1 229 ? -13.784 4.216 13.627 1.00 92.44 229 THR A C 1
ATOM 1736 O O . THR A 1 229 ? -13.244 5.204 13.121 1.00 92.44 229 THR A O 1
ATOM 1739 N N . ALA A 1 230 ? -13.694 2.991 13.105 1.00 93.25 230 ALA A N 1
ATOM 1740 C CA . ALA A 1 230 ? -13.128 2.693 11.795 1.00 93.25 230 ALA A CA 1
ATOM 1741 C C . ALA A 1 230 ? -14.062 1.768 11.005 1.00 93.25 230 ALA A C 1
ATOM 1743 O O . ALA A 1 230 ? -14.489 0.715 11.489 1.00 93.25 230 ALA A O 1
ATOM 1744 N N . LEU A 1 231 ? -14.381 2.142 9.773 1.00 92.75 231 LEU A N 1
ATOM 1745 C CA . LEU A 1 231 ? -15.279 1.412 8.882 1.00 92.75 231 LEU A CA 1
ATOM 1746 C C . LEU A 1 231 ? -14.462 0.746 7.784 1.00 92.75 231 LEU A C 1
ATOM 1748 O O . LEU A 1 231 ? -13.716 1.422 7.090 1.00 92.75 231 LEU A O 1
ATOM 1752 N N . LEU A 1 232 ? -14.627 -0.563 7.606 1.00 94.50 232 LEU A N 1
ATOM 1753 C CA . LEU A 1 232 ? -14.025 -1.297 6.494 1.00 94.50 232 LEU A CA 1
ATOM 1754 C C . LEU A 1 232 ? -15.061 -1.475 5.384 1.00 94.50 232 LEU A C 1
ATOM 1756 O O . LEU A 1 232 ? -16.056 -2.183 5.563 1.00 94.50 232 LEU A O 1
ATOM 1760 N N . LEU A 1 233 ? -14.806 -0.869 4.231 1.00 94.19 233 LEU A N 1
ATOM 1761 C CA . LEU A 1 233 ? -15.593 -1.053 3.023 1.00 94.19 233 LEU A CA 1
ATOM 1762 C C . LEU A 1 233 ? -15.155 -2.349 2.339 1.00 94.19 233 LEU A C 1
ATOM 1764 O O . LEU A 1 233 ? -13.973 -2.584 2.126 1.00 94.19 233 LEU A O 1
ATOM 1768 N N . ARG A 1 234 ? -16.111 -3.219 2.012 1.00 93.75 234 ARG A N 1
ATOM 1769 C CA . ARG A 1 234 ? -15.822 -4.497 1.330 1.00 93.75 234 ARG A CA 1
ATOM 1770 C C . ARG A 1 234 ? -16.249 -4.511 -0.127 1.00 93.75 234 ARG A C 1
ATOM 1772 O O . ARG A 1 234 ? -15.676 -5.230 -0.932 1.00 93.75 234 ARG A O 1
ATOM 1779 N N . GLN A 1 235 ? -17.300 -3.764 -0.439 1.00 94.06 235 GLN A N 1
ATOM 1780 C CA . GLN A 1 235 ? -17.875 -3.655 -1.769 1.00 94.06 235 GLN A CA 1
ATOM 1781 C C . GLN A 1 235 ? -18.729 -2.396 -1.841 1.00 94.06 235 GLN A C 1
ATOM 1783 O O . GLN A 1 235 ? -19.335 -2.008 -0.839 1.00 94.06 235 GLN A O 1
ATOM 1788 N N . ALA A 1 236 ? -18.837 -1.821 -3.035 1.00 94.19 236 ALA A N 1
ATOM 1789 C CA . ALA A 1 236 ? -19.841 -0.805 -3.308 1.00 94.19 236 ALA A CA 1
ATOM 1790 C C . ALA A 1 236 ? -21.256 -1.411 -3.243 1.00 94.19 236 ALA A C 1
ATOM 1792 O O . ALA A 1 236 ? -21.472 -2.585 -3.558 1.00 94.19 236 ALA A O 1
ATOM 1793 N N . SER A 1 237 ? -22.227 -0.609 -2.820 1.00 92.81 237 SER A N 1
ATOM 1794 C CA . SER A 1 237 ? -23.625 -1.001 -2.678 1.00 92.81 237 SER A CA 1
ATOM 1795 C C . SER A 1 237 ? -24.538 0.195 -2.912 1.00 92.81 237 SER A C 1
ATOM 1797 O O . SER A 1 237 ? -24.347 1.267 -2.345 1.00 92.81 237 SER A O 1
ATOM 1799 N N . GLU A 1 238 ? -25.600 -0.012 -3.685 1.00 90.94 238 GLU A N 1
ATOM 1800 C CA . GLU A 1 238 ? -26.677 0.975 -3.820 1.00 90.94 238 GLU A CA 1
ATOM 1801 C C . GLU A 1 238 ? -27.582 1.023 -2.581 1.00 90.94 238 GLU A C 1
ATOM 1803 O O . GLU A 1 238 ? -28.281 2.009 -2.358 1.00 90.94 238 GLU A O 1
ATOM 1808 N N . LYS A 1 239 ? -27.571 -0.037 -1.764 1.00 92.25 239 LYS A N 1
ATOM 1809 C CA . LYS A 1 239 ? -28.381 -0.150 -0.549 1.00 92.25 239 LYS A CA 1
ATOM 1810 C C . LYS A 1 239 ? -27.606 0.333 0.665 1.00 92.25 239 LYS A C 1
ATOM 1812 O O . LYS A 1 239 ? -26.448 -0.057 0.842 1.00 92.25 239 LYS A O 1
ATOM 1817 N N . SER A 1 240 ? -28.292 1.079 1.524 1.00 91.31 240 SER A N 1
ATOM 1818 C CA . SER A 1 240 ? -27.781 1.443 2.841 1.00 91.31 240 SER A CA 1
ATOM 1819 C C . SER A 1 240 ? -27.865 0.265 3.814 1.00 91.31 240 SER A C 1
ATOM 1821 O O . SER A 1 240 ? -28.834 -0.498 3.818 1.00 91.31 240 SER A O 1
ATOM 1823 N N . ALA A 1 241 ? -26.842 0.127 4.646 1.00 92.12 241 ALA A N 1
ATOM 1824 C CA . ALA A 1 241 ? -26.786 -0.766 5.789 1.00 92.12 241 ALA A CA 1
ATOM 1825 C C . ALA A 1 241 ? -26.903 0.054 7.076 1.00 92.12 241 ALA A C 1
ATOM 1827 O O . ALA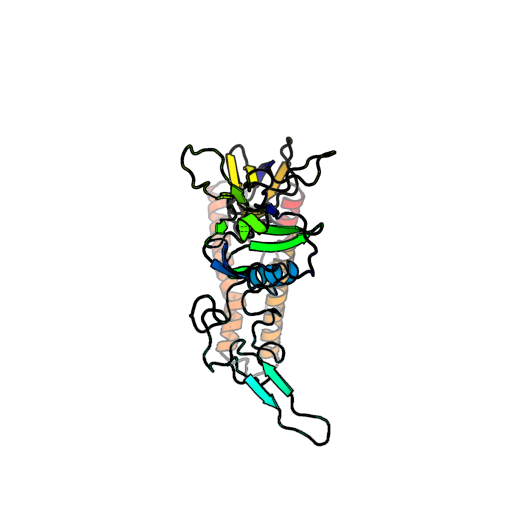 A 1 241 ? -26.358 1.148 7.164 1.00 92.12 241 ALA A O 1
ATOM 1828 N N . LYS A 1 242 ? -27.569 -0.494 8.090 1.00 94.00 242 LYS A N 1
ATOM 1829 C CA . LYS A 1 242 ? -27.657 0.126 9.413 1.00 94.00 242 LYS A CA 1
ATOM 1830 C C . LYS A 1 242 ? -26.635 -0.517 10.339 1.00 94.00 242 LYS A C 1
ATOM 1832 O O . LYS A 1 242 ? -26.682 -1.733 10.529 1.00 94.00 242 LYS A O 1
ATOM 1837 N N . ILE A 1 243 ? -25.732 0.277 10.911 1.00 91.44 243 ILE A N 1
ATOM 1838 C CA . ILE A 1 243 ? -24.809 -0.192 11.954 1.00 91.44 243 ILE A CA 1
ATOM 1839 C C . ILE A 1 243 ? -25.220 0.453 13.271 1.00 91.44 243 ILE A C 1
ATOM 1841 O O . ILE A 1 243 ? -25.384 1.668 13.362 1.00 91.44 243 ILE A O 1
ATOM 1845 N N . THR A 1 244 ? -25.384 -0.384 14.292 1.00 92.50 244 THR A N 1
ATOM 1846 C CA . THR A 1 244 ? -25.722 0.041 15.649 1.00 92.50 244 THR A CA 1
ATOM 1847 C C . THR A 1 244 ? -24.525 -0.176 16.562 1.00 92.50 244 THR A C 1
ATOM 1849 O O . THR A 1 244 ? -23.992 -1.283 16.638 1.00 92.50 244 THR A O 1
ATOM 1852 N N . ILE A 1 245 ? -24.129 0.876 17.271 1.00 91.69 245 ILE A N 1
ATOM 1853 C CA . ILE A 1 245 ? -23.109 0.848 18.315 1.00 91.69 245 ILE A CA 1
ATOM 1854 C C . ILE A 1 245 ? -23.833 0.775 19.657 1.00 91.69 245 ILE A C 1
ATOM 1856 O O . ILE A 1 245 ? -24.681 1.614 19.970 1.00 91.69 245 ILE A O 1
ATOM 1860 N N . PHE A 1 246 ? -23.523 -0.255 20.438 1.00 89.19 246 PHE A N 1
ATOM 1861 C CA . PHE A 1 246 ? -24.143 -0.517 21.731 1.00 89.19 246 PHE A CA 1
ATOM 1862 C C . PHE A 1 246 ? -23.102 -1.016 22.734 1.00 89.19 246 PHE A C 1
ATOM 1864 O O . PHE A 1 246 ? -22.051 -1.534 22.361 1.00 89.19 246 PHE A O 1
ATOM 1871 N N . ILE A 1 247 ? -23.418 -0.876 24.021 1.00 84.69 247 ILE A N 1
ATOM 1872 C CA . ILE A 1 247 ? -22.591 -1.423 25.095 1.00 84.69 247 ILE A CA 1
ATOM 1873 C C . ILE A 1 247 ? -22.702 -2.946 25.062 1.00 84.69 247 ILE A C 1
ATOM 1875 O O . ILE A 1 247 ? -23.799 -3.491 25.208 1.00 84.69 247 ILE A O 1
ATOM 1879 N N . ASP A 1 248 ? -21.566 -3.632 24.948 1.00 85.12 248 ASP A N 1
ATOM 1880 C CA . ASP A 1 248 ? -21.481 -5.077 25.159 1.00 85.12 248 ASP A CA 1
ATOM 1881 C C . ASP A 1 248 ? -21.698 -5.401 26.648 1.00 85.12 248 ASP A C 1
ATOM 1883 O O . ASP A 1 248 ? -20.766 -5.551 27.442 1.00 85.12 248 ASP A O 1
ATOM 1887 N N . ALA A 1 249 ? -22.973 -5.440 27.038 1.00 79.69 249 ALA A N 1
ATOM 1888 C CA . ALA A 1 249 ? -23.398 -5.663 28.410 1.00 79.69 249 ALA A CA 1
ATOM 1889 C C . ALA A 1 249 ? -22.858 -6.982 28.996 1.00 79.69 249 ALA A C 1
ATOM 1891 O O . ALA A 1 249 ? -22.376 -6.946 30.129 1.00 79.69 249 ALA A O 1
ATOM 1892 N N . PRO A 1 250 ? -22.880 -8.132 28.284 1.00 83.62 250 PRO A N 1
ATOM 1893 C CA . PRO A 1 250 ? -22.221 -9.350 28.752 1.00 83.62 250 PRO A CA 1
ATOM 1894 C C . PRO A 1 250 ? -20.759 -9.135 29.156 1.00 83.62 250 PRO A C 1
ATOM 1896 O O . PRO A 1 250 ? -20.398 -9.444 30.293 1.00 83.62 250 PRO A O 1
ATOM 1899 N N . THR A 1 251 ? -19.944 -8.556 28.272 1.00 82.25 251 THR A N 1
ATOM 1900 C CA . THR A 1 251 ? -18.520 -8.313 28.547 1.00 82.25 251 THR A CA 1
ATOM 1901 C C . THR A 1 251 ? -18.332 -7.342 29.711 1.00 82.25 251 THR A C 1
ATOM 1903 O O . THR A 1 251 ? -17.540 -7.607 30.616 1.00 82.25 251 THR A O 1
ATOM 1906 N N . PHE A 1 252 ? -19.112 -6.259 29.749 1.00 78.25 252 PHE A N 1
ATOM 1907 C CA . PHE A 1 252 ? -19.098 -5.294 30.849 1.00 78.25 252 PHE A CA 1
ATOM 1908 C C . PHE A 1 252 ? -19.400 -5.951 32.205 1.00 78.25 252 PHE A C 1
ATOM 1910 O O . PHE A 1 252 ? -18.680 -5.747 33.185 1.00 78.25 252 PHE A O 1
ATOM 1917 N N . PHE A 1 253 ? -20.437 -6.789 32.280 1.00 76.25 253 PHE A N 1
ATOM 1918 C CA . PHE A 1 253 ? -20.803 -7.454 33.529 1.00 76.25 253 PHE A CA 1
ATOM 1919 C C . PHE A 1 253 ? -19.798 -8.527 33.955 1.00 76.25 253 PHE A C 1
ATOM 1921 O O . PHE A 1 253 ? -19.582 -8.697 35.156 1.00 76.25 253 PHE A O 1
ATOM 1928 N N . GLU A 1 254 ? -19.164 -9.233 33.018 1.00 81.19 254 GLU A N 1
ATOM 1929 C CA . GLU A 1 254 ? -18.073 -10.152 33.355 1.00 81.19 254 GLU A CA 1
ATOM 1930 C C . GLU A 1 254 ? -16.860 -9.408 33.927 1.00 81.19 254 GLU A C 1
ATOM 1932 O O . GLU A 1 254 ? -16.321 -9.820 34.954 1.00 81.19 254 GLU A O 1
ATOM 1937 N N . GLN A 1 255 ? -16.488 -8.256 33.362 1.00 77.56 255 GLN A N 1
ATOM 1938 C CA . GLN A 1 255 ? -15.417 -7.420 33.918 1.00 77.56 255 GLN A CA 1
ATOM 1939 C C . GLN A 1 255 ? -15.734 -6.942 35.342 1.00 77.56 255 GLN A C 1
ATOM 1941 O O . GLN A 1 255 ? -14.875 -7.010 36.223 1.00 77.56 255 GLN A O 1
ATOM 1946 N N . ILE A 1 256 ? -16.982 -6.541 35.608 1.00 76.88 256 ILE A N 1
ATOM 1947 C CA . ILE A 1 256 ? -17.431 -6.180 36.959 1.00 76.88 256 ILE A CA 1
ATOM 1948 C C . ILE A 1 256 ? -17.305 -7.366 37.926 1.00 76.88 256 ILE A C 1
ATOM 1950 O O . ILE A 1 256 ? -16.823 -7.202 39.049 1.00 76.88 256 ILE A O 1
ATOM 1954 N N . LYS A 1 257 ? -17.712 -8.574 37.518 1.00 75.38 257 LYS A N 1
ATOM 1955 C CA . LYS A 1 257 ? -17.571 -9.776 38.360 1.00 75.38 257 LYS A CA 1
ATOM 1956 C C . LYS A 1 257 ? -16.110 -10.077 38.677 1.00 75.38 257 LYS A C 1
ATOM 1958 O O . LYS A 1 257 ? -15.803 -10.404 39.823 1.00 75.38 257 LYS A O 1
ATOM 1963 N N . ILE A 1 258 ? -15.221 -9.954 37.690 1.00 77.88 258 ILE A N 1
ATOM 1964 C CA . ILE A 1 258 ? -13.778 -10.151 37.871 1.00 77.88 258 ILE A CA 1
ATOM 1965 C C . ILE A 1 258 ? -13.236 -9.146 38.889 1.00 77.88 258 ILE A C 1
ATOM 1967 O O . ILE A 1 258 ? -12.575 -9.559 39.843 1.00 77.88 258 ILE A O 1
ATOM 1971 N N . LEU A 1 259 ? -13.577 -7.862 38.745 1.00 79.31 259 LEU A N 1
ATOM 1972 C CA . LEU A 1 259 ? -13.179 -6.814 39.685 1.00 79.31 259 LEU A CA 1
ATOM 1973 C C . LEU A 1 259 ? -13.621 -7.147 41.118 1.00 79.31 259 LEU A C 1
ATOM 1975 O O . LEU A 1 259 ? -12.813 -7.099 42.045 1.00 79.31 259 LEU A O 1
ATOM 1979 N N . PHE A 1 260 ? -14.878 -7.556 41.310 1.00 74.06 260 PHE A N 1
ATOM 1980 C CA . PHE A 1 260 ? -15.373 -7.937 42.636 1.00 74.06 260 PHE A CA 1
ATOM 1981 C C . PHE A 1 260 ? -14.705 -9.192 43.187 1.00 74.06 260 PHE A C 1
ATOM 1983 O O . PHE A 1 260 ? -14.422 -9.260 44.382 1.00 74.06 260 PHE A O 1
ATOM 1990 N N . SER A 1 261 ? -14.432 -10.186 42.343 1.00 71.56 261 SER A N 1
ATOM 1991 C CA . SER A 1 261 ? -13.700 -11.374 42.773 1.00 71.56 261 SER A CA 1
ATOM 1992 C C . SER A 1 261 ? -12.291 -11.013 43.238 1.00 71.56 261 SER A C 1
ATOM 1994 O O . SER A 1 261 ? -11.846 -11.528 44.260 1.00 71.56 261 SER A O 1
ATOM 1996 N N . GLN A 1 262 ? -11.595 -10.132 42.516 1.00 74.06 262 GLN A N 1
ATOM 1997 C CA . GLN A 1 262 ? -10.261 -9.664 42.890 1.00 74.06 262 GLN A CA 1
ATOM 1998 C C . GLN A 1 26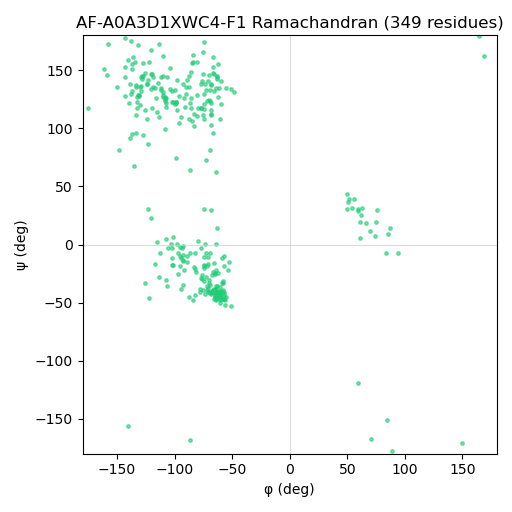2 ? -10.295 -8.881 44.201 1.00 74.06 262 GLN A C 1
ATOM 2000 O O . GLN A 1 262 ? -9.519 -9.184 45.103 1.00 74.06 262 GLN A O 1
ATOM 2005 N N . PHE A 1 263 ? -11.241 -7.950 44.344 1.00 74.38 263 PHE A N 1
ATOM 2006 C CA . PHE A 1 263 ? -11.445 -7.200 45.579 1.00 74.38 263 PHE A CA 1
ATOM 2007 C C . PHE A 1 263 ? -11.681 -8.130 46.779 1.00 74.38 263 PHE A C 1
ATOM 2009 O O . PHE A 1 263 ? -10.969 -8.051 47.779 1.00 74.38 263 PHE A O 1
ATOM 2016 N N . ASN A 1 264 ? -12.627 -9.068 46.664 1.00 71.00 264 ASN A N 1
ATOM 2017 C CA . ASN A 1 264 ? -12.944 -10.006 47.742 1.00 71.00 264 ASN A CA 1
ATOM 2018 C C . ASN A 1 264 ? -11.746 -10.896 48.103 1.00 71.00 264 ASN A C 1
ATOM 2020 O O . ASN A 1 264 ? -11.486 -11.125 49.283 1.00 71.00 264 ASN A O 1
ATOM 2024 N N . ASN A 1 265 ? -10.992 -11.362 47.103 1.00 72.31 265 ASN A N 1
ATOM 2025 C CA . ASN A 1 265 ? -9.785 -12.156 47.323 1.00 72.31 265 ASN A CA 1
ATOM 2026 C C . ASN A 1 265 ? -8.691 -11.355 48.045 1.00 72.31 265 ASN A C 1
ATOM 2028 O O . ASN A 1 265 ? -8.002 -11.909 48.901 1.00 72.31 265 ASN A O 1
ATOM 2032 N N . SER A 1 266 ? -8.532 -10.066 47.734 1.00 72.94 266 SER A N 1
ATOM 2033 C CA . SER A 1 266 ? -7.585 -9.186 48.429 1.00 72.94 266 SER A CA 1
ATOM 2034 C C . SER A 1 266 ? -7.969 -8.989 49.894 1.00 72.94 266 SER A C 1
ATOM 2036 O O . SER A 1 266 ? -7.118 -9.135 50.767 1.00 72.94 266 SER A O 1
ATOM 2038 N N . ILE A 1 267 ? -9.253 -8.749 50.181 1.00 70.69 267 ILE A N 1
ATOM 2039 C CA . ILE A 1 267 ? -9.747 -8.633 51.561 1.00 70.69 267 ILE A CA 1
ATOM 2040 C C . ILE A 1 267 ? -9.541 -9.934 52.341 1.00 70.69 267 ILE A C 1
ATOM 2042 O O . ILE A 1 267 ? -9.092 -9.888 53.483 1.00 70.69 267 ILE A O 1
ATOM 2046 N N . ALA A 1 268 ? -9.825 -11.090 51.734 1.00 71.62 268 ALA A N 1
ATOM 2047 C CA . ALA A 1 268 ? -9.602 -12.384 52.376 1.00 71.62 268 ALA A CA 1
ATOM 2048 C C . ALA A 1 268 ? -8.130 -12.566 52.780 1.00 71.62 268 ALA A C 1
ATOM 2050 O O . ALA A 1 268 ? -7.850 -12.867 53.933 1.00 71.62 268 ALA A O 1
ATOM 2051 N N . LYS A 1 269 ? -7.189 -12.269 51.873 1.00 73.25 269 LYS A N 1
ATOM 2052 C CA . LYS A 1 269 ? -5.748 -12.349 52.161 1.00 73.25 269 LYS A CA 1
ATOM 2053 C C . LYS A 1 269 ? -5.298 -11.395 53.268 1.00 73.25 269 LYS A C 1
ATOM 2055 O O . LYS A 1 269 ? -4.477 -11.783 54.091 1.00 73.25 269 LYS A O 1
ATOM 2060 N N . ILE A 1 270 ? -5.810 -10.162 53.289 1.00 68.94 270 ILE A N 1
ATOM 2061 C CA . ILE A 1 270 ? -5.499 -9.189 54.349 1.00 68.94 270 ILE A CA 1
ATOM 2062 C C . ILE A 1 270 ? -6.015 -9.698 55.697 1.00 68.94 270 ILE A C 1
ATOM 2064 O O . ILE A 1 270 ? -5.284 -9.671 56.682 1.00 68.94 270 ILE A O 1
ATOM 2068 N N . ASN A 1 271 ? -7.247 -10.205 55.739 1.00 68.75 271 ASN A N 1
ATOM 2069 C CA . ASN A 1 271 ? -7.815 -10.761 56.964 1.00 68.75 271 ASN A CA 1
ATOM 2070 C C . ASN A 1 271 ? -7.030 -11.990 57.446 1.00 68.75 271 ASN A C 1
ATOM 2072 O O . ASN A 1 271 ? -6.758 -12.087 58.637 1.00 68.75 271 ASN A O 1
ATOM 2076 N N . ASP A 1 272 ? -6.613 -12.883 56.543 1.00 73.56 272 ASP A N 1
ATOM 2077 C CA . ASP A 1 272 ? -5.782 -14.044 56.887 1.00 73.56 272 ASP A CA 1
ATOM 2078 C C . ASP A 1 272 ? -4.417 -13.617 57.458 1.00 73.56 272 ASP A C 1
ATOM 2080 O O . ASP A 1 272 ? -3.959 -14.175 58.455 1.00 73.56 272 ASP A O 1
ATOM 2084 N N . LEU A 1 273 ? -3.775 -12.599 56.869 1.00 71.38 273 LEU A N 1
ATOM 2085 C CA . LEU A 1 273 ? -2.507 -12.046 57.363 1.00 71.38 273 LEU A CA 1
ATOM 2086 C C . LEU A 1 273 ? -2.644 -11.437 58.763 1.00 71.38 273 LEU A C 1
ATOM 2088 O O . LEU A 1 273 ? -1.790 -11.680 59.614 1.00 71.38 273 LEU A O 1
ATOM 2092 N N . LEU A 1 274 ? -3.720 -10.685 59.005 1.00 67.88 274 LEU A N 1
ATOM 2093 C CA . LEU A 1 274 ? -4.010 -10.088 60.309 1.00 67.88 274 LEU A CA 1
ATOM 2094 C C . LEU A 1 274 ? -4.383 -11.143 61.362 1.00 67.88 274 LEU A C 1
ATOM 2096 O O . LEU A 1 274 ? -4.026 -10.990 62.523 1.00 67.88 274 LEU A O 1
ATOM 2100 N N . ALA A 1 275 ? -5.067 -12.224 60.973 1.00 67.69 275 ALA A N 1
ATOM 2101 C CA . ALA A 1 275 ? -5.516 -13.268 61.896 1.00 67.69 275 ALA A CA 1
ATOM 2102 C C . ALA A 1 275 ? -4.401 -14.238 62.328 1.00 67.69 275 ALA A C 1
ATOM 2104 O O . ALA A 1 275 ? -4.475 -14.827 63.405 1.00 67.69 275 ALA A O 1
ATOM 2105 N N . VAL A 1 276 ? -3.387 -14.454 61.483 1.00 63.94 276 VAL A N 1
ATOM 2106 C CA . VAL A 1 276 ? -2.306 -15.426 61.739 1.00 63.94 276 VAL A CA 1
ATOM 2107 C C . VAL A 1 276 ? -1.108 -14.794 62.456 1.00 63.94 276 VAL A C 1
ATOM 2109 O O . VAL A 1 276 ? -0.322 -15.500 63.089 1.00 63.94 276 VAL A O 1
ATOM 2112 N N . SER A 1 277 ? -0.952 -13.473 62.375 1.00 57.88 277 SER A N 1
ATOM 2113 C CA . SER A 1 277 ? 0.244 -12.773 62.829 1.00 57.88 277 SER A CA 1
ATOM 2114 C C . SER A 1 277 ? -0.072 -11.678 63.849 1.00 57.88 277 SER A C 1
ATOM 2116 O O . SER A 1 277 ? -0.493 -10.581 63.482 1.00 57.88 277 SER A O 1
ATOM 2118 N N . ASN A 1 278 ? 0.283 -11.919 65.117 1.00 59.19 278 ASN A N 1
ATOM 2119 C CA . ASN A 1 278 ? 0.311 -10.873 66.150 1.00 59.19 278 ASN A CA 1
ATOM 2120 C C . ASN A 1 278 ? 1.229 -9.688 65.780 1.00 59.19 278 ASN A C 1
ATOM 2122 O O . ASN A 1 278 ? 1.110 -8.631 66.387 1.00 59.19 278 ASN A O 1
ATOM 2126 N N . SER A 1 279 ? 2.168 -9.841 64.830 1.00 58.12 279 SER A N 1
ATOM 2127 C CA . SER A 1 279 ? 3.046 -8.741 64.402 1.00 58.12 279 SER A CA 1
ATOM 2128 C C . SER A 1 279 ? 2.396 -7.812 63.377 1.00 58.12 279 SER A C 1
ATOM 2130 O O . SER A 1 279 ? 2.856 -6.689 63.228 1.00 58.12 279 SER A O 1
ATOM 2132 N N . PHE A 1 280 ? 1.363 -8.274 62.664 1.00 56.41 280 PHE A N 1
ATOM 2133 C CA . PHE A 1 280 ? 0.610 -7.462 61.700 1.00 56.41 280 PHE A CA 1
ATOM 2134 C C . PHE A 1 280 ? -0.730 -6.984 62.261 1.00 56.41 280 PHE A C 1
ATOM 2136 O O . PHE A 1 280 ? -1.289 -6.021 61.748 1.00 56.41 280 PHE A O 1
ATOM 2143 N N . GLU A 1 281 ? -1.229 -7.600 63.337 1.00 60.00 281 GLU A N 1
ATOM 2144 C CA . GLU A 1 281 ? -2.415 -7.120 64.051 1.00 60.00 281 GLU A CA 1
ATOM 2145 C C . GLU A 1 281 ? -2.239 -5.682 64.569 1.00 60.00 281 GLU A C 1
ATOM 2147 O O . GLU A 1 281 ? -3.208 -4.933 64.571 1.00 60.00 281 GLU A O 1
ATOM 2152 N N . GLU A 1 282 ? -1.022 -5.259 64.931 1.00 64.75 282 GLU A N 1
ATOM 2153 C CA . GLU A 1 282 ? -0.710 -3.884 65.366 1.00 64.75 282 GLU A CA 1
ATOM 2154 C C . GLU A 1 282 ? -0.120 -2.988 64.256 1.00 64.75 282 GLU A C 1
ATOM 2156 O O . GLU A 1 282 ? 0.186 -1.822 64.507 1.00 64.75 282 GLU A O 1
ATOM 2161 N N . ASP A 1 283 ? 0.042 -3.500 63.031 1.00 73.62 283 ASP A N 1
ATOM 2162 C CA . ASP A 1 283 ? 0.627 -2.747 61.917 1.00 73.62 283 ASP A CA 1
ATOM 2163 C C . ASP A 1 283 ? -0.384 -1.722 61.375 1.00 73.62 283 ASP A C 1
ATOM 2165 O O . ASP A 1 283 ? -1.417 -2.085 60.797 1.00 73.62 283 ASP A O 1
ATOM 2169 N N . SER A 1 284 ? -0.102 -0.430 61.590 1.00 73.88 284 SER A N 1
ATOM 2170 C CA . SER A 1 284 ? -0.999 0.659 61.189 1.00 73.88 284 SER A CA 1
ATOM 2171 C C . SER A 1 284 ? -1.239 0.688 59.687 1.00 73.88 284 SER A C 1
ATOM 2173 O O . SER A 1 284 ? -2.365 0.931 59.267 1.00 73.88 284 SER A O 1
ATOM 2175 N N . ASP A 1 285 ? -0.226 0.375 58.881 1.00 74.00 285 ASP A N 1
ATOM 2176 C CA . ASP A 1 285 ? -0.297 0.518 57.430 1.00 74.00 285 ASP A CA 1
ATOM 2177 C C . ASP A 1 285 ? -1.220 -0.555 56.833 1.00 74.00 285 ASP A C 1
ATOM 2179 O O . ASP A 1 285 ? -2.038 -0.279 55.952 1.00 74.00 285 ASP A O 1
ATOM 2183 N N . ILE A 1 286 ? -1.163 -1.787 57.353 1.00 68.75 286 ILE A N 1
ATOM 2184 C CA . ILE A 1 286 ? -2.065 -2.871 56.927 1.00 68.75 286 ILE A CA 1
ATOM 2185 C C . ILE A 1 286 ? -3.498 -2.625 57.418 1.00 68.75 286 ILE A C 1
ATOM 2187 O O . ILE A 1 286 ? -4.463 -2.907 56.693 1.00 68.75 286 ILE A O 1
ATOM 2191 N N . GLN A 1 287 ? -3.667 -2.084 58.628 1.00 65.88 287 GLN A N 1
ATOM 2192 C CA . GLN A 1 287 ? -4.986 -1.686 59.119 1.00 65.88 287 GLN A CA 1
ATOM 2193 C C . GLN A 1 287 ? -5.592 -0.547 58.294 1.00 65.88 287 GLN A C 1
ATOM 2195 O O . GLN A 1 287 ? -6.794 -0.594 58.012 1.00 65.88 287 GLN A O 1
ATOM 2200 N N . ASP A 1 288 ? -4.782 0.426 57.881 1.00 72.62 288 ASP A N 1
ATOM 2201 C CA . ASP A 1 288 ? -5.197 1.545 57.040 1.00 72.62 288 ASP A CA 1
ATOM 2202 C C . ASP A 1 288 ? -5.603 1.051 55.651 1.00 72.62 288 ASP A C 1
ATOM 2204 O O . ASP A 1 288 ? -6.725 1.315 55.232 1.00 72.62 288 ASP A O 1
ATOM 2208 N N . ILE A 1 289 ? -4.817 0.179 55.006 1.00 70.38 289 ILE A N 1
ATOM 2209 C CA . ILE A 1 289 ? -5.206 -0.453 53.730 1.00 70.38 289 ILE A CA 1
ATOM 2210 C C . ILE A 1 289 ? -6.539 -1.209 53.860 1.00 70.38 289 ILE A C 1
ATOM 2212 O O . ILE A 1 289 ? -7.405 -1.123 52.984 1.00 70.38 289 ILE A O 1
ATOM 2216 N N . ARG A 1 290 ? -6.755 -1.950 54.956 1.00 68.88 290 ARG A N 1
ATOM 2217 C CA . ARG A 1 290 ? -8.037 -2.629 55.207 1.00 68.88 290 ARG A CA 1
ATOM 2218 C C . ARG A 1 290 ? -9.180 -1.621 55.343 1.00 68.88 290 ARG A C 1
ATOM 2220 O O . ARG A 1 290 ? -10.266 -1.854 54.807 1.00 68.88 290 ARG A O 1
ATOM 2227 N N . ASN A 1 291 ? -8.976 -0.540 56.089 1.00 66.56 291 ASN A N 1
ATOM 2228 C CA . ASN A 1 291 ? -9.995 0.477 56.336 1.00 66.56 291 ASN A CA 1
ATOM 2229 C C . ASN A 1 291 ? -10.318 1.264 55.052 1.00 66.56 291 ASN A C 1
ATOM 2231 O O . ASN A 1 291 ? -11.499 1.421 54.735 1.00 66.56 291 ASN A O 1
ATOM 2235 N N . ASP A 1 292 ? -9.308 1.630 54.266 1.00 68.62 292 ASP A N 1
ATOM 2236 C CA . ASP A 1 292 ? -9.428 2.304 52.969 1.00 68.62 292 ASP A CA 1
ATOM 2237 C C . ASP A 1 292 ? -10.149 1.436 51.938 1.00 68.62 292 ASP A C 1
ATOM 2239 O O . ASP A 1 292 ? -10.931 1.929 51.130 1.00 68.62 292 ASP A O 1
ATOM 2243 N N . LEU A 1 293 ? -9.950 0.117 51.972 1.00 65.06 293 LEU A N 1
ATOM 2244 C CA . LEU A 1 293 ? -10.629 -0.793 51.051 1.00 65.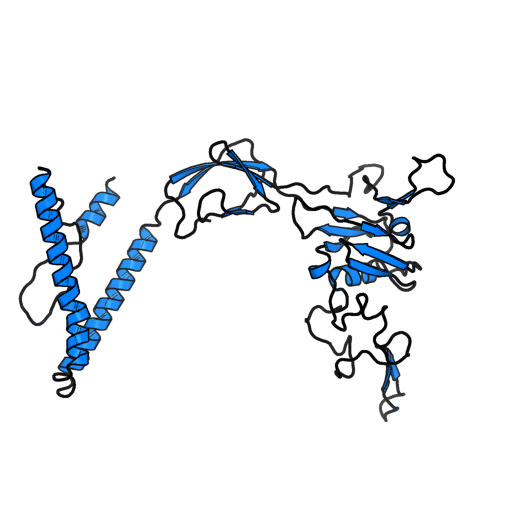06 293 LEU A CA 1
ATOM 2245 C C . LEU A 1 293 ? -12.045 -1.171 51.504 1.00 65.06 293 LEU A C 1
ATOM 2247 O O . LEU A 1 293 ? -12.839 -1.621 50.681 1.00 65.06 293 LEU A O 1
ATOM 2251 N N . THR A 1 294 ? -12.402 -1.014 52.783 1.00 63.56 294 THR A N 1
ATOM 2252 C CA . THR A 1 294 ? -13.689 -1.520 53.307 1.00 63.56 294 THR A CA 1
ATOM 2253 C C . THR A 1 294 ? -14.594 -0.463 53.929 1.00 63.56 294 THR A C 1
ATOM 2255 O O . THR A 1 294 ? -15.796 -0.468 53.663 1.00 63.56 294 THR A O 1
ATOM 2258 N N . ILE A 1 295 ? -14.065 0.422 54.769 1.00 62.97 295 ILE A N 1
ATOM 2259 C CA . ILE A 1 295 ? -14.838 1.371 55.576 1.00 62.97 295 ILE A CA 1
ATOM 2260 C C . ILE A 1 295 ? -15.109 2.652 54.789 1.00 62.97 295 ILE A C 1
ATOM 2262 O O . ILE A 1 295 ? -16.245 3.131 54.783 1.00 62.97 295 ILE A O 1
ATOM 2266 N N . ASP A 1 296 ? -14.102 3.196 54.116 1.00 61.91 296 ASP A N 1
ATOM 2267 C CA . ASP A 1 296 ? -14.208 4.506 53.470 1.00 61.91 296 ASP A CA 1
ATOM 2268 C C . ASP A 1 296 ? -15.067 4.499 52.193 1.00 61.91 296 ASP A C 1
ATOM 2270 O O . ASP A 1 296 ? -16.001 5.307 52.116 1.00 61.91 296 ASP A O 1
ATOM 2274 N N . PRO A 1 297 ? -14.949 3.505 51.292 1.00 61.66 297 PRO A N 1
ATOM 2275 C CA . PRO A 1 297 ? -15.874 3.337 50.173 1.00 61.66 297 PRO A CA 1
ATOM 2276 C C . PRO A 1 297 ? -17.328 3.153 50.634 1.00 61.66 297 PRO A C 1
ATOM 2278 O O . PRO A 1 297 ? -18.268 3.618 49.989 1.00 61.66 297 PRO A O 1
ATOM 2281 N N . GLN A 1 298 ? -17.547 2.512 51.791 1.00 61.00 298 GLN A N 1
ATOM 2282 C CA . GLN A 1 298 ? -18.886 2.363 52.368 1.00 61.00 298 GLN A CA 1
ATOM 2283 C C . GLN A 1 298 ? -19.445 3.669 52.933 1.00 61.00 298 GLN A C 1
ATOM 2285 O O . GLN A 1 298 ? -20.659 3.882 52.868 1.00 61.00 298 GLN A O 1
ATOM 2290 N N . LYS A 1 299 ? -18.605 4.530 53.519 1.00 63.41 299 LYS A N 1
ATOM 2291 C CA . LYS A 1 299 ? -19.035 5.855 53.986 1.00 63.41 299 LYS A CA 1
ATOM 2292 C C . LYS A 1 299 ? -19.488 6.705 52.802 1.00 63.41 299 LYS A C 1
ATOM 2294 O O . LYS A 1 299 ? -20.593 7.242 52.851 1.00 63.41 299 LYS A O 1
ATOM 2299 N N . GLU A 1 300 ? -18.701 6.758 51.731 1.00 57.03 300 GLU A N 1
ATOM 2300 C CA . GLU A 1 300 ? -19.061 7.501 50.518 1.00 57.03 300 GLU A CA 1
ATOM 2301 C C . GLU A 1 300 ? -20.328 6.952 49.855 1.00 57.03 300 GLU A C 1
ATOM 2303 O O . GLU A 1 300 ? -21.245 7.716 49.543 1.00 57.03 300 GLU A O 1
ATOM 2308 N N . ALA A 1 301 ? -20.447 5.625 49.725 1.00 56.84 301 ALA A N 1
ATOM 2309 C CA . ALA A 1 301 ? -21.647 4.993 49.180 1.00 56.84 301 ALA A CA 1
ATOM 2310 C C . ALA A 1 301 ? -22.911 5.349 49.984 1.00 56.84 301 ALA A C 1
ATOM 2312 O O . ALA A 1 301 ? -23.959 5.612 49.392 1.00 56.84 301 ALA A O 1
ATOM 2313 N N . ARG A 1 302 ? -22.824 5.416 51.322 1.00 61.09 302 ARG A N 1
ATOM 2314 C CA . ARG A 1 302 ? -23.945 5.832 52.188 1.00 61.09 302 ARG A CA 1
ATOM 2315 C C . ARG A 1 302 ? -24.315 7.300 51.997 1.00 61.09 302 ARG A C 1
ATOM 2317 O O . ARG A 1 302 ? -25.500 7.614 51.951 1.00 61.09 302 ARG A O 1
ATOM 2324 N N . VAL A 1 303 ? -23.328 8.187 51.862 1.00 64.00 303 VAL A N 1
ATOM 2325 C CA . VAL A 1 303 ? -23.565 9.616 51.594 1.00 64.00 303 VAL A CA 1
ATOM 2326 C C . VAL A 1 303 ? -24.271 9.802 50.248 1.00 64.00 303 VAL A C 1
ATOM 2328 O O . VAL A 1 303 ? -25.238 10.558 50.157 1.00 64.00 303 VAL A O 1
ATOM 2331 N N . LEU A 1 304 ? -23.840 9.076 49.213 1.00 55.47 304 LEU A N 1
ATOM 2332 C CA . LEU A 1 304 ? -24.469 9.109 47.890 1.00 55.47 304 LEU A CA 1
ATOM 2333 C C . LEU A 1 304 ? -25.886 8.518 47.899 1.00 55.47 304 LEU A C 1
ATOM 2335 O O . LEU A 1 304 ? -26.784 9.089 47.282 1.00 55.47 304 LEU A O 1
ATOM 2339 N N . GLN A 1 305 ? -26.112 7.418 48.623 1.00 61.09 305 GLN A N 1
ATOM 2340 C CA . GLN A 1 305 ? -27.446 6.828 48.790 1.00 61.09 305 GLN A CA 1
ATOM 2341 C C . GLN A 1 305 ? -28.413 7.785 49.489 1.00 61.09 305 GLN A C 1
ATOM 2343 O O . GLN A 1 305 ? -29.538 7.955 49.023 1.00 61.09 305 GLN A O 1
ATOM 2348 N N . GLU A 1 306 ? -27.978 8.448 50.561 1.00 61.41 306 GLU A N 1
ATOM 2349 C CA . GLU A 1 306 ? -28.816 9.411 51.278 1.00 61.41 306 GLU A CA 1
ATOM 2350 C C . GLU A 1 306 ? -29.101 10.654 50.423 1.00 61.41 306 GLU A C 1
ATOM 2352 O O . GLU A 1 306 ? -30.238 11.119 50.356 1.00 61.41 306 GLU A O 1
ATOM 2357 N N . ARG A 1 307 ? -28.106 11.145 49.671 1.00 55.03 307 ARG A N 1
ATOM 2358 C CA . ARG A 1 307 ? -28.297 12.245 48.715 1.00 55.03 307 ARG A CA 1
ATOM 2359 C C . ARG A 1 307 ? -29.317 11.889 47.630 1.00 55.03 307 ARG A C 1
ATOM 2361 O O . ARG A 1 307 ? -30.189 12.702 47.331 1.00 55.03 307 ARG A O 1
ATOM 2368 N N . ASN A 1 308 ? -29.227 10.689 47.057 1.00 55.16 308 ASN A N 1
ATOM 2369 C CA . ASN A 1 308 ? -30.172 10.220 46.041 1.00 55.16 308 ASN A CA 1
ATOM 2370 C C . ASN A 1 308 ? -31.582 10.051 46.617 1.00 55.16 308 ASN A C 1
ATOM 2372 O O . ASN A 1 308 ? -32.547 10.471 45.986 1.00 55.16 308 ASN A O 1
ATOM 2376 N N . ARG A 1 309 ? -31.701 9.538 47.848 1.00 62.00 309 ARG A N 1
ATOM 2377 C CA . ARG A 1 309 ? -32.978 9.429 48.563 1.00 62.00 309 ARG A CA 1
ATOM 2378 C C . ARG A 1 309 ? -33.654 10.788 48.752 1.00 62.00 309 ARG A C 1
ATOM 2380 O O . ARG A 1 309 ? -34.840 10.914 48.474 1.00 62.00 309 ARG A O 1
ATOM 2387 N N . ILE A 1 310 ? -32.902 11.808 49.170 1.00 60.78 310 ILE A N 1
ATOM 2388 C CA . ILE A 1 310 ? -33.415 13.178 49.338 1.00 60.78 310 ILE A CA 1
ATOM 2389 C C . ILE A 1 310 ? -33.902 13.751 47.997 1.00 60.78 310 ILE A C 1
ATOM 2391 O O . ILE A 1 310 ? -34.947 14.398 47.941 1.00 60.78 310 ILE A O 1
ATOM 2395 N N . ILE A 1 311 ? -33.168 13.508 46.905 1.00 54.22 311 ILE A N 1
ATOM 2396 C CA . ILE A 1 311 ? -33.549 13.955 45.554 1.00 54.22 311 ILE A CA 1
ATOM 2397 C C . ILE A 1 311 ? -34.827 13.252 45.070 1.00 54.22 311 ILE A C 1
ATOM 2399 O O . ILE A 1 311 ? -35.670 13.895 44.441 1.00 54.22 311 ILE A O 1
ATOM 2403 N N . ASP A 1 312 ? -34.985 11.963 45.361 1.00 52.78 312 ASP A N 1
ATOM 2404 C CA . ASP A 1 312 ? -36.167 11.185 44.981 1.00 52.78 312 ASP A CA 1
ATOM 2405 C C . ASP A 1 312 ? -37.411 11.592 45.789 1.00 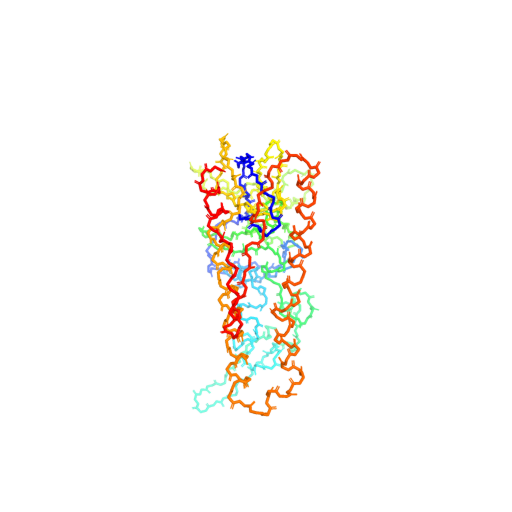52.78 312 ASP A C 1
ATOM 2407 O O . ASP A 1 312 ? -38.476 11.797 45.197 1.00 52.78 312 ASP A O 1
ATOM 2411 N N . ASP A 1 313 ? -37.263 11.832 47.099 1.00 57.44 313 ASP A N 1
ATOM 2412 C CA . ASP A 1 313 ? -38.323 12.378 47.964 1.00 57.44 313 ASP A CA 1
ATOM 2413 C C . ASP A 1 313 ? -38.785 13.765 47.478 1.00 57.44 313 ASP A C 1
ATOM 2415 O O . ASP A 1 313 ? -39.984 14.045 47.426 1.00 57.44 313 ASP A O 1
ATOM 2419 N N . LEU A 1 314 ? -37.854 14.619 47.029 1.00 54.19 314 LEU A N 1
ATOM 2420 C CA . LEU A 1 314 ? -38.163 15.929 46.435 1.00 54.19 314 LEU A CA 1
ATOM 2421 C C . LEU A 1 314 ? -38.878 15.831 45.077 1.00 54.19 314 LEU A C 1
ATOM 2423 O O . LEU A 1 314 ? -39.595 16.755 44.692 1.00 54.19 314 LEU A O 1
ATOM 2427 N N . ARG A 1 315 ? -38.687 14.737 44.331 1.00 50.00 315 ARG A N 1
ATOM 2428 C CA . ARG A 1 315 ? -39.273 14.529 42.995 1.00 50.00 315 ARG A CA 1
ATOM 2429 C C . ARG A 1 315 ? -40.605 13.775 43.019 1.00 50.00 315 ARG A C 1
ATOM 2431 O O . ARG A 1 315 ? -41.197 13.593 41.954 1.00 50.00 315 ARG A O 1
ATOM 2438 N N . GLY A 1 316 ? -41.084 13.337 44.188 1.00 43.28 316 GLY A N 1
ATOM 2439 C CA . GLY A 1 316 ? -42.375 12.652 44.342 1.00 43.28 316 GLY A CA 1
ATOM 2440 C C . GLY A 1 316 ? -42.482 11.333 43.566 1.00 43.28 316 GLY A C 1
ATOM 2441 O O . GLY A 1 316 ? -43.587 10.862 43.292 1.00 43.28 316 GLY A O 1
ATOM 2442 N N . ARG A 1 317 ? -41.348 10.740 43.177 1.00 47.44 317 ARG A N 1
ATOM 2443 C CA . ARG A 1 317 ? -41.280 9.416 42.551 1.00 47.44 317 ARG A CA 1
ATOM 2444 C C . ARG A 1 317 ? -40.785 8.436 43.613 1.00 47.44 317 ARG A C 1
ATOM 2446 O O . ARG A 1 317 ? -39.809 8.761 44.280 1.00 47.44 317 ARG A O 1
ATOM 2453 N N . PRO A 1 318 ? -41.405 7.253 43.783 1.00 43.69 318 PRO A N 1
ATOM 2454 C CA . PRO A 1 318 ? -40.847 6.243 44.666 1.00 43.69 318 PRO A CA 1
ATOM 2455 C C . PRO A 1 318 ? -39.469 5.867 44.121 1.00 43.69 318 PRO A C 1
ATOM 2457 O O . PRO A 1 318 ? -39.362 5.276 43.046 1.00 43.69 318 PRO A O 1
ATOM 2460 N N . GLY A 1 319 ? -38.426 6.299 44.830 1.00 42.16 319 GLY A N 1
ATOM 2461 C CA . GLY A 1 319 ? -37.042 6.075 44.446 1.00 42.16 319 GLY A CA 1
ATOM 2462 C C . GLY A 1 319 ? -36.778 4.587 44.260 1.00 42.16 319 GLY A C 1
ATOM 2463 O O . GLY A 1 319 ? -37.176 3.755 45.082 1.00 42.16 319 GLY A O 1
ATOM 2464 N N . ASN A 1 320 ? -36.101 4.238 43.167 1.00 42.03 320 ASN A N 1
ATOM 2465 C CA . ASN A 1 320 ? -35.527 2.911 43.020 1.00 42.03 320 ASN A CA 1
ATOM 2466 C C . ASN A 1 320 ? -34.408 2.787 44.061 1.00 42.03 320 ASN A C 1
ATOM 2468 O O . ASN A 1 320 ? -33.276 3.210 43.837 1.00 42.03 320 ASN A O 1
ATOM 2472 N N . THR A 1 321 ? -34.737 2.194 45.205 1.00 40.31 321 THR A N 1
ATOM 2473 C CA . THR A 1 321 ? -33.872 1.978 46.379 1.00 40.31 321 THR A CA 1
ATOM 2474 C C . THR A 1 321 ? -32.658 1.070 46.117 1.00 40.31 321 THR A C 1
ATOM 2476 O O . THR A 1 321 ? -32.003 0.630 47.056 1.00 40.31 321 THR A O 1
ATOM 2479 N N . GLN A 1 322 ? -32.321 0.790 44.854 1.00 43.31 322 GLN A N 1
ATOM 2480 C CA . GLN A 1 322 ? -31.257 -0.130 44.445 1.00 43.31 322 GLN A CA 1
ATOM 2481 C C . GLN A 1 322 ? -30.148 0.510 43.599 1.00 43.31 322 GLN A C 1
ATOM 2483 O O . GLN A 1 322 ? -29.448 -0.185 42.866 1.00 43.31 322 GLN A O 1
ATOM 2488 N N . ALA A 1 323 ? -29.964 1.828 43.683 1.00 38.09 323 ALA A N 1
ATOM 2489 C CA . ALA A 1 323 ? -29.112 2.552 42.740 1.00 38.09 323 ALA A CA 1
ATOM 2490 C C . ALA A 1 323 ? -27.587 2.345 42.876 1.00 38.09 323 ALA A C 1
ATOM 2492 O O . ALA A 1 323 ? -26.869 2.776 41.984 1.00 38.09 323 ALA A O 1
ATOM 2493 N N . THR A 1 324 ? -27.052 1.666 43.897 1.00 42.16 324 THR A N 1
ATOM 2494 C CA . THR A 1 324 ? -25.607 1.342 43.951 1.00 42.16 324 THR A CA 1
ATOM 2495 C C . THR A 1 324 ? -25.364 0.015 44.680 1.00 42.16 324 THR A C 1
ATOM 2497 O O . THR A 1 324 ? -25.087 -0.034 45.876 1.00 42.16 324 THR A O 1
ATOM 2500 N N . GLY A 1 325 ? -25.543 -1.097 43.966 1.00 44.88 325 GLY A N 1
ATOM 2501 C CA . GLY A 1 325 ? -25.482 -2.462 44.501 1.00 44.88 325 GLY A CA 1
ATOM 2502 C C . GLY A 1 325 ? -24.077 -2.968 44.849 1.00 44.88 325 GLY A C 1
ATOM 2503 O O . GLY A 1 325 ? -23.568 -3.847 44.161 1.00 44.88 325 GLY A O 1
ATOM 2504 N N . ILE A 1 326 ? -23.474 -2.467 45.932 1.00 41.06 326 ILE A N 1
ATOM 2505 C CA . ILE A 1 326 ? -22.216 -2.999 46.485 1.00 41.06 326 ILE A CA 1
ATOM 2506 C C . ILE A 1 326 ? -22.347 -3.183 48.002 1.00 41.06 326 ILE A C 1
ATOM 2508 O O . ILE A 1 326 ? -22.612 -2.229 48.731 1.00 41.06 326 ILE A O 1
ATOM 2512 N N . SER A 1 327 ? -22.130 -4.408 48.492 1.00 40.19 327 SER A N 1
ATOM 2513 C CA . SER A 1 327 ? -22.071 -4.726 49.926 1.00 40.19 327 SER A CA 1
ATOM 2514 C C . SER A 1 327 ? -20.824 -5.551 50.244 1.00 40.19 327 SER A C 1
ATOM 2516 O O . SER A 1 327 ? -20.613 -6.593 49.624 1.00 40.19 327 SER A O 1
ATOM 2518 N N . VAL A 1 328 ? -20.039 -5.134 51.242 1.00 38.84 328 VAL A N 1
ATOM 2519 C CA . VAL A 1 328 ? -18.912 -5.919 51.778 1.00 38.84 328 VAL A CA 1
ATOM 2520 C C . VAL A 1 328 ? -19.356 -6.569 53.086 1.00 38.84 328 VAL A C 1
ATOM 2522 O O . VAL A 1 328 ? -19.801 -5.886 54.012 1.00 38.84 328 VAL A O 1
ATOM 2525 N N . ARG A 1 329 ? -19.262 -7.898 53.158 1.00 37.78 329 ARG A N 1
ATOM 2526 C CA . ARG A 1 329 ? -19.648 -8.689 54.332 1.00 37.78 329 ARG A CA 1
ATOM 2527 C C . ARG A 1 329 ? -18.449 -8.779 55.278 1.00 37.78 329 ARG A C 1
ATOM 2529 O O . ARG A 1 329 ? -17.484 -9.466 54.971 1.00 37.78 329 ARG A O 1
ATOM 2536 N N . ASN A 1 330 ? -18.502 -8.086 56.413 1.00 35.50 330 ASN A N 1
ATOM 2537 C CA . ASN A 1 330 ? -17.512 -8.246 57.480 1.00 35.50 330 ASN A CA 1
ATOM 2538 C C . ASN A 1 330 ? -17.911 -9.460 58.341 1.00 35.50 330 ASN A C 1
ATOM 2540 O O . ASN A 1 330 ? -18.961 -9.441 58.984 1.00 35.50 330 ASN A O 1
ATOM 2544 N N . THR A 1 331 ? -17.124 -10.535 58.305 1.00 39.09 331 THR A N 1
ATOM 2545 C CA . THR A 1 331 ? -17.432 -11.825 58.948 1.00 39.09 331 THR A CA 1
ATOM 2546 C C . THR A 1 331 ? -17.356 -11.807 60.478 1.00 39.09 331 THR A C 1
ATOM 2548 O O . THR A 1 331 ? -17.870 -12.731 61.102 1.00 39.09 331 THR A O 1
ATOM 2551 N N . GLU A 1 332 ? -16.823 -10.749 61.098 1.00 38.50 332 GLU A N 1
ATOM 2552 C CA . GLU A 1 332 ? -16.658 -10.668 62.561 1.00 38.50 332 GLU A CA 1
ATOM 2553 C C . GLU A 1 332 ? -17.708 -9.801 63.277 1.00 38.50 332 GLU A C 1
ATOM 2555 O O . GLU A 1 332 ? -17.862 -9.876 64.496 1.00 38.50 332 GLU A O 1
ATOM 2560 N N . LYS A 1 333 ? -18.512 -9.020 62.542 1.00 33.91 333 LYS A N 1
ATOM 2561 C CA . LYS A 1 333 ? -19.645 -8.267 63.106 1.00 33.91 333 LYS A CA 1
ATOM 2562 C C . LYS A 1 333 ? -20.954 -8.789 62.523 1.00 33.91 333 LYS A C 1
ATOM 2564 O O . LYS A 1 333 ? -21.221 -8.624 61.337 1.00 33.91 333 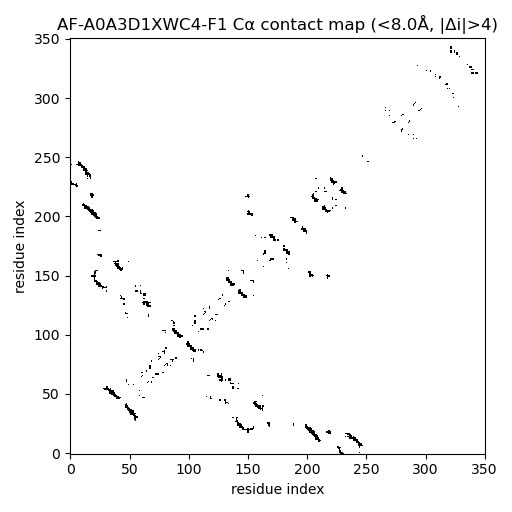LYS A O 1
ATOM 2569 N N . LYS A 1 334 ? -21.798 -9.395 63.372 1.00 28.05 334 LYS A N 1
ATOM 2570 C CA . LYS A 1 334 ? -23.160 -9.887 63.061 1.00 28.05 334 LYS A CA 1
ATOM 2571 C C . LYS A 1 334 ? -24.137 -8.761 62.674 1.00 28.05 334 LYS A C 1
ATOM 2573 O O . LYS A 1 334 ? -25.155 -8.549 63.324 1.00 28.05 334 LYS A O 1
ATOM 2578 N N . THR A 1 335 ? -23.872 -8.060 61.585 1.00 31.23 335 THR A N 1
ATOM 2579 C CA . THR A 1 335 ? -24.839 -7.174 60.937 1.00 31.23 335 THR A CA 1
ATOM 2580 C C . THR A 1 335 ? -24.908 -7.547 59.473 1.00 31.23 335 THR A C 1
ATOM 2582 O O . THR A 1 335 ? -24.116 -7.100 58.651 1.00 31.23 335 THR A O 1
ATOM 2585 N N . GLN A 1 336 ? -25.874 -8.405 59.166 1.00 31.05 336 GLN A N 1
ATOM 2586 C CA . GLN A 1 336 ? -26.338 -8.639 57.812 1.00 31.05 336 GLN A CA 1
ATOM 2587 C C . GLN A 1 336 ? -27.191 -7.438 57.392 1.00 31.05 336 GLN A C 1
ATOM 2589 O O . GLN A 1 336 ? -28.189 -7.133 58.044 1.00 31.05 336 GLN A O 1
ATOM 2594 N N . LYS A 1 337 ? -26.805 -6.754 56.315 1.00 34.78 337 LYS A N 1
ATOM 2595 C CA . LYS A 1 337 ? -27.709 -5.884 55.559 1.00 34.78 337 LYS A CA 1
ATOM 2596 C C . LYS A 1 337 ? -27.468 -6.130 54.074 1.00 34.78 337 LYS A C 1
ATOM 2598 O O . LYS A 1 337 ? -26.548 -5.569 53.492 1.00 34.78 337 LYS A O 1
ATOM 2603 N N . ASP A 1 338 ? -28.289 -7.014 53.518 1.00 32.28 338 ASP A N 1
ATOM 2604 C CA . ASP A 1 338 ? -28.365 -7.307 52.088 1.00 32.28 338 ASP A CA 1
ATOM 2605 C C . ASP A 1 338 ? -29.351 -6.337 51.417 1.00 32.28 338 ASP A C 1
ATOM 2607 O O . ASP A 1 338 ? -30.465 -6.164 51.912 1.00 32.28 338 ASP A O 1
ATOM 2611 N N . VAL A 1 339 ? -28.985 -5.779 50.258 1.00 34.44 339 VAL A N 1
ATOM 2612 C CA . VAL A 1 339 ? -29.935 -5.398 49.196 1.00 34.44 339 VAL A CA 1
ATOM 2613 C C . VAL A 1 339 ? -29.292 -5.765 47.854 1.00 34.44 339 VAL A C 1
ATOM 2615 O O . VAL A 1 339 ? -28.169 -5.368 47.559 1.00 34.44 339 VAL A O 1
ATOM 2618 N N . ALA A 1 340 ? -29.977 -6.612 47.088 1.00 31.16 340 ALA A N 1
ATOM 2619 C CA . ALA A 1 340 ? -29.404 -7.438 46.030 1.00 31.16 340 ALA A CA 1
ATOM 2620 C C . ALA A 1 340 ? -29.279 -6.750 44.654 1.00 31.16 340 ALA A C 1
ATOM 2622 O O . ALA A 1 340 ? -30.159 -6.009 44.231 1.00 31.16 340 ALA A O 1
ATOM 2623 N N . VAL A 1 341 ? -28.251 -7.142 43.888 1.00 35.62 341 VAL A N 1
ATOM 2624 C CA . VAL A 1 341 ? -27.997 -6.809 42.461 1.00 35.62 341 VAL A CA 1
ATOM 2625 C C . VAL A 1 341 ? -29.073 -7.374 41.504 1.00 35.62 341 VAL A C 1
ATOM 2627 O O . VAL A 1 341 ? -29.042 -7.175 40.291 1.00 35.62 341 VAL A O 1
ATOM 2630 N N . THR A 1 342 ? -30.089 -8.067 42.018 1.00 35.44 342 THR A N 1
ATOM 2631 C CA . THR A 1 342 ? -31.052 -8.809 41.195 1.00 35.44 342 THR A CA 1
ATOM 2632 C C . THR A 1 342 ? -32.022 -7.918 40.409 1.00 35.44 342 THR A C 1
ATOM 2634 O O . THR A 1 342 ? -32.594 -8.394 39.428 1.00 35.44 342 THR A O 1
ATOM 2637 N N . SER A 1 343 ? -32.212 -6.642 40.769 1.00 34.94 343 SER A N 1
ATOM 2638 C CA . SER A 1 343 ? -33.265 -5.816 40.137 1.00 34.94 343 SER A CA 1
ATOM 2639 C C . SER A 1 343 ? -32.776 -4.927 38.998 1.00 34.94 343 SER A C 1
ATOM 2641 O O . SER A 1 343 ? -33.552 -4.692 38.078 1.00 34.94 343 SER A O 1
ATOM 2643 N N . ILE A 1 344 ? -31.494 -4.540 38.967 1.00 37.59 344 ILE A N 1
ATOM 2644 C CA . ILE A 1 344 ? -30.880 -3.953 37.757 1.00 37.59 344 ILE A CA 1
ATOM 2645 C C . ILE A 1 344 ? -30.804 -5.027 36.656 1.00 37.59 344 ILE A C 1
ATOM 2647 O O . ILE A 1 344 ? -31.172 -4.779 35.511 1.00 37.59 344 ILE A O 1
ATOM 2651 N N . VAL A 1 345 ? -30.451 -6.264 37.037 1.00 38.94 345 VAL A N 1
ATOM 2652 C CA . VAL A 1 345 ? -30.420 -7.441 36.147 1.00 38.94 345 VAL A CA 1
ATOM 2653 C C . VAL A 1 345 ? -31.811 -7.813 35.615 1.00 38.94 345 VAL A C 1
ATOM 2655 O O . VAL A 1 345 ? -31.927 -8.248 34.471 1.00 38.94 345 VAL A O 1
ATOM 2658 N N . LYS A 1 346 ? -32.876 -7.653 36.414 1.00 34.97 346 LYS A N 1
ATOM 2659 C CA . LYS A 1 346 ? -34.256 -7.901 35.959 1.00 34.97 346 LYS A CA 1
ATOM 2660 C C . LYS A 1 346 ? -34.819 -6.761 35.115 1.00 34.97 346 LYS A C 1
ATOM 2662 O O . LYS A 1 346 ? -35.444 -7.068 34.111 1.00 34.97 346 LYS A O 1
ATOM 2667 N N . GLY A 1 347 ? -34.571 -5.501 35.481 1.00 39.12 347 GLY A N 1
ATOM 2668 C CA . GLY A 1 347 ? -35.100 -4.333 34.769 1.00 39.12 347 GLY A CA 1
ATOM 2669 C C . GLY A 1 347 ? -34.648 -4.274 33.311 1.00 39.12 347 GLY A C 1
ATOM 2670 O O . GLY A 1 347 ? -35.487 -4.161 32.428 1.00 39.12 347 GLY A O 1
ATOM 2671 N N . ILE A 1 348 ? -33.353 -4.488 33.061 1.00 37.69 348 ILE A N 1
ATOM 2672 C CA . ILE A 1 348 ? -32.759 -4.419 31.713 1.00 37.69 348 ILE A CA 1
ATOM 2673 C C . ILE A 1 348 ? -33.092 -5.664 30.867 1.00 37.69 348 ILE A C 1
ATOM 2675 O O . ILE A 1 348 ? -33.168 -5.589 29.647 1.00 37.69 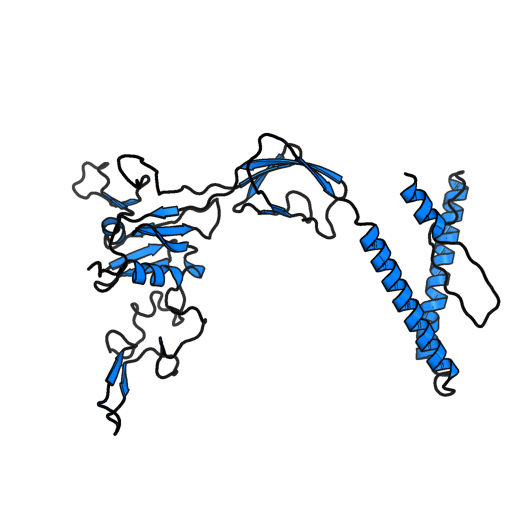348 ILE A O 1
ATOM 2679 N N . LYS A 1 349 ? -33.359 -6.826 31.486 1.00 32.50 349 LYS A N 1
ATOM 2680 C CA . LYS A 1 349 ? -33.868 -8.008 30.759 1.00 32.50 349 LYS A CA 1
ATOM 2681 C C . LYS A 1 349 ? -35.344 -7.895 30.362 1.00 32.50 349 LYS A C 1
ATOM 2683 O O . LYS A 1 349 ? -35.787 -8.679 29.528 1.00 32.50 349 LYS A O 1
ATOM 2688 N N . SER A 1 350 ? -36.105 -6.994 30.984 1.00 32.00 350 SER A N 1
ATOM 2689 C CA . SER A 1 350 ? -37.543 -6.820 30.742 1.00 32.00 350 SER A CA 1
ATOM 2690 C C . SER A 1 350 ? -37.909 -5.611 29.874 1.00 32.00 350 SER A C 1
ATOM 2692 O O . SER A 1 350 ? -39.098 -5.417 29.626 1.00 32.00 350 SER A O 1
ATOM 2694 N N . GLY A 1 351 ? -36.931 -4.828 29.407 1.00 31.38 351 GLY A N 1
ATOM 2695 C CA . GLY A 1 351 ? -37.151 -3.666 28.540 1.00 31.38 351 GLY A CA 1
ATOM 2696 C C . GLY A 1 351 ? -36.016 -2.668 28.625 1.00 31.38 351 GLY A C 1
ATOM 2697 O O . GLY A 1 351 ? -35.986 -1.940 29.641 1.00 31.38 351 GLY A O 1
#

Sequence (351 aa):
TAGKDAPLGSFDFRSVRLSRTAELASDVKDPSQKLGLSGRFFINGVPITVISTDSLSTIKNKINFGEDVNQNGTLDLSEDVNQNGTLEILHVANSEFGAGVYITEDFNGNGEIDPTEDSNSNERLDGGSFENNVLALIRDNRLILVSLAGGSNTIDLREDDSVLLDLGFFEISNKGFSNEGLSVQKEIQLNDLNTPENLIVQPQTAIVEVDGEFFSSNTDVVSGVIEDTALLLRQASEKSAKITIFIDAPTFFEQIKILFSQFNNSIAKINDLLAVSNSFEEDSDIQDIRNDLTIDPQKEARVLQERNRIIDDLRGRPGNTQATGISVRNTEKKTQKDVAVTSIVKGIKSG

Nearest PDB structures (foldseek):
  5h5v-assembly1_C  TM=6.625E-01  e=9.479E-08  Escherichia coli
  5h5v-assembly1_A  TM=6.532E-01  e=1.130E-07  Escherichia coli
  5h5v-assembly1_B  TM=6.296E-01  e=3.642E-07  Escherichia coli
  5h5v-assembly1_F  TM=6.379E-01  e=7.793E-07  Escherichia coli
  5h5v-assembly1_D  TM=6.257E-01  e=1.044E-06  Escherichia coli

pLDDT: mean 73.47, std 19.07, range [28.05, 97.62]

Secondary structure (DSSP, 8-state):
-B-TTPPPEEEEEEEEE--B--EEE-----TTS-----EEEEETTEEEEE-TT--HHHHHHHHHHTT-TT-SSS--TTT-TT-SSS--EEEE--BTTB--EEEESSSS-SSS--TTTSTTSSSS---HHHHH-EEEEEETTEEEEEESS-TT-PPPEEESSSHHHHHTSEEE----SSSS--EEE-S--BS-SSS--B--B--B-EEEEETTEEEEESSSEEESSSTTBEEE--S--SS-EEEEE---HHHHHHHHHHHHHHHHHHHHHHHHHHHH-TTTTT-HHHHHHHHHHHTHHHHHHHHHHHHHHHHHHHHTS---TTSS------TTS-------THHHHHHHH--

Radius of gyration: 35.58 Å; Cα contacts (8 Å, |Δi|>4): 580; chains: 1; bounding box: 88×47×101 Å

Solvent-accessible surface area (backbone atoms only — not comparable to full-atom values): 20423 Å² total; per-residue (Å²): 92,71,52,95,74,33,69,74,47,74,49,44,34,26,34,66,36,59,36,34,45,13,30,42,45,35,45,78,46,66,44,82,44,61,66,63,49,59,41,43,34,26,40,62,82,41,79,46,83,46,46,47,77,37,18,53,54,51,51,31,42,42,44,40,30,30,60,42,80,85,70,77,90,65,80,39,67,91,63,25,73,82,67,78,88,62,54,38,68,44,74,45,71,68,49,102,87,43,79,49,49,79,47,72,51,27,87,84,66,81,81,59,88,40,67,89,72,30,79,82,72,76,92,60,84,48,60,11,26,82,67,38,35,31,46,46,44,81,56,91,45,15,51,32,41,33,35,66,73,22,2,80,33,72,76,49,75,48,67,80,46,56,56,44,44,76,42,42,42,24,41,70,44,82,88,55,102,49,103,67,64,54,74,39,74,56,84,71,39,64,79,45,91,90,72,67,41,66,55,42,37,76,39,30,47,10,31,37,32,50,78,86,44,80,45,76,25,45,39,42,55,43,62,62,84,49,57,51,28,40,45,75,60,88,62,58,42,96,61,71,47,78,51,72,44,71,82,62,56,71,62,54,51,52,52,51,51,51,51,50,51,52,52,52,52,50,53,51,52,52,50,50,50,39,73,75,28,83,76,45,60,74,33,62,69,62,50,46,53,52,39,59,72,54,53,49,59,49,51,53,51,50,54,52,51,53,52,51,49,55,55,23,64,75,65,77,46,90,62,75,90,67,84,74,68,77,83,85,84,60,91,88,52,101,70,89,79,87,74,73,65,64,55,67,61,46,48,65,74,73,100

Mean predicted aligned error: 16.13 Å

Foldseek 3Di:
DFDPPFDFDKKKKFFADFWDWWKFKFDFDAQQDQPQDFFWKDKQNHIQTDHRRDGNVNSLQCQAQPLNSPPPQACDCVLDVPRPLAFAWDWQPDDPVGHIDTDGNPPVHPRDCDCVNVVPPPSDRDHHCVVSQWHWDQDNRITMITGNPFQVDYIDMGGDRCPCVSRHQWDFDPPDPDPDGDIDGDPADFPDDPDTDGRTDHGHWTWMAMNRDIDTDRHQWDPPPTPRDIDHHDDGDPDIDMDGDDDPVVVVVVVVVVVVVVLLVVLVVLVVVCVPDPVCVPPPVSVVVNCVSAVPVVVVVVVVLVVQVVVCVVVVHPDPSCPDQDDDDDPPDPDDDDDDPVVVVVVVVVD